Protein AF-A0A519KZ89-F1 (afdb_monomer)

Sequence (268 aa):
MTSIEKDVIDALENCASISLNTLGGINHLLEQNDDFYRSKLLDEILKIVLNDIDIGSQSELKDLTNFVNKCLTLNDDEIVVRELALAICSHTDILKGCFKELISLLTNSNRTGFFRSQYLLSAFSLSLHSSAYKYAFIAYMLEEENYQEELFKDSYFKILGLSYSHFNQEDLFEKLEQLIKVYPNDELLYELGMAHMNKALNSEKQIDVRKNFKIAKDYFTKVDNTAYSNAECYKTALEIFLGFFSSERESFNIEKILELKNRVELSN

Mean predicted aligned error: 5.71 Å

Solvent-accessible surface area (backbone atoms only — not comparable to full-atom values): 14554 Å² total; per-residue (Å²): 137,56,70,64,58,48,55,51,49,55,24,63,77,66,73,46,93,77,47,34,71,81,60,61,32,70,68,48,59,65,70,51,59,72,69,62,38,49,41,88,56,48,43,61,52,47,52,36,41,69,74,61,58,65,80,88,39,73,65,52,42,49,51,49,27,53,44,53,44,46,36,67,74,56,40,85,51,70,66,39,51,46,46,49,26,51,50,39,53,74,34,36,90,70,43,53,70,35,46,66,54,30,56,53,51,58,72,36,86,88,54,54,35,64,58,34,32,35,34,49,52,28,37,51,51,42,20,76,79,31,73,71,42,34,54,54,50,50,51,48,71,69,69,65,78,88,50,81,47,67,66,20,28,56,45,48,43,47,50,45,30,50,45,26,68,76,66,70,44,66,71,50,49,51,49,52,63,52,45,41,76,77,50,83,43,51,62,46,31,43,31,50,14,51,42,26,40,49,55,17,76,73,42,92,45,70,69,54,23,55,50,24,40,51,53,14,32,59,26,22,69,70,32,59,52,88,84,36,58,64,37,51,50,52,29,47,53,41,50,42,58,50,34,67,76,70,69,51,61,67,68,59,46,52,53,46,51,52,53,48,50,56,52,57,66,73,73,112

Structure (mmCIF, N/CA/C/O backbone):
data_AF-A0A519KZ89-F1
#
_entry.id   AF-A0A519KZ89-F1
#
loop_
_atom_site.group_PDB
_atom_site.id
_atom_site.type_symbol
_atom_site.label_atom_id
_atom_site.label_alt_id
_atom_site.label_comp_id
_atom_site.label_asym_id
_atom_site.label_entity_id
_atom_site.label_seq_id
_atom_site.pdbx_PDB_ins_code
_atom_site.Cartn_x
_atom_site.Cartn_y
_atom_site.Cartn_z
_atom_site.occupancy
_atom_site.B_iso_or_equiv
_atom_site.auth_seq_id
_atom_site.auth_comp_id
_atom_site.auth_asym_id
_atom_site.auth_atom_id
_atom_site.pdbx_PDB_model_num
ATOM 1 N N . MET A 1 1 ? 26.520 -2.680 -18.285 1.00 72.56 1 MET A N 1
ATOM 2 C CA . MET A 1 1 ? 26.230 -1.263 -18.560 1.00 72.56 1 MET A CA 1
ATOM 3 C C . MET A 1 1 ? 25.929 -1.104 -20.039 1.00 72.56 1 MET A C 1
ATOM 5 O O . MET A 1 1 ? 26.828 -1.228 -20.870 1.00 72.56 1 MET A O 1
ATOM 9 N N . THR A 1 2 ? 24.650 -0.962 -20.340 1.00 85.38 2 THR A N 1
ATOM 10 C CA . THR A 1 2 ? 24.047 -0.801 -21.664 1.00 85.38 2 THR A CA 1
ATOM 11 C C . THR A 1 2 ? 24.329 0.587 -22.246 1.00 85.38 2 THR A C 1
ATOM 13 O O . THR A 1 2 ? 24.864 1.457 -21.557 1.00 85.38 2 THR A O 1
ATOM 16 N N . SER A 1 3 ? 24.023 0.793 -23.531 1.00 89.12 3 SER A N 1
ATOM 17 C CA . SER A 1 3 ? 24.129 2.117 -24.163 1.00 89.12 3 SER A CA 1
ATOM 18 C C . SER A 1 3 ? 23.169 3.122 -23.529 1.00 89.12 3 SER A C 1
ATOM 20 O O . SER A 1 3 ? 23.599 4.213 -23.191 1.00 89.12 3 SER A O 1
ATOM 22 N N . ILE A 1 4 ? 21.927 2.715 -23.248 1.00 91.12 4 ILE A N 1
ATOM 23 C CA . ILE A 1 4 ? 20.914 3.572 -22.611 1.00 91.12 4 ILE A CA 1
ATOM 24 C C . ILE A 1 4 ? 21.380 4.072 -21.241 1.00 91.12 4 ILE A C 1
ATOM 26 O O . ILE A 1 4 ? 21.232 5.247 -20.932 1.00 91.12 4 ILE A O 1
ATOM 30 N N . GLU A 1 5 ? 21.982 3.203 -20.422 1.00 91.38 5 GLU A N 1
ATOM 31 C CA . GLU A 1 5 ? 22.515 3.623 -19.119 1.00 91.38 5 GLU A CA 1
ATOM 32 C C . GLU A 1 5 ? 23.612 4.682 -19.263 1.00 91.38 5 GLU A C 1
ATOM 34 O O . GLU A 1 5 ? 23.660 5.610 -18.464 1.00 91.38 5 GLU A O 1
ATOM 39 N N . LYS A 1 6 ? 24.474 4.568 -20.283 1.00 92.38 6 LYS A N 1
ATOM 40 C CA . LYS A 1 6 ? 25.494 5.589 -20.568 1.00 92.38 6 LYS A CA 1
ATOM 41 C C . LYS A 1 6 ? 24.850 6.907 -20.967 1.00 92.38 6 LYS A C 1
ATOM 43 O O . LYS A 1 6 ? 25.213 7.928 -20.405 1.00 92.38 6 LYS A O 1
ATOM 48 N N . ASP A 1 7 ? 23.867 6.864 -21.860 1.00 92.06 7 ASP A N 1
ATOM 49 C CA . ASP A 1 7 ? 23.180 8.065 -22.338 1.00 92.06 7 ASP A CA 1
ATOM 50 C C . ASP A 1 7 ? 22.474 8.803 -21.184 1.00 92.06 7 ASP A C 1
ATOM 52 O O . ASP A 1 7 ? 22.519 10.030 -21.106 1.00 92.06 7 ASP A O 1
ATOM 56 N N . VAL A 1 8 ? 21.872 8.060 -20.246 1.00 92.81 8 VAL A N 1
ATOM 57 C CA . VAL A 1 8 ? 21.253 8.621 -19.033 1.00 92.81 8 VAL A CA 1
ATOM 58 C C . VAL A 1 8 ? 22.301 9.220 -18.095 1.00 92.81 8 VAL A C 1
ATOM 60 O O . VAL A 1 8 ? 22.115 10.342 -17.631 1.00 92.81 8 VAL A O 1
ATOM 63 N N . ILE A 1 9 ? 23.404 8.512 -17.823 1.00 93.62 9 ILE A N 1
ATOM 64 C CA . ILE A 1 9 ? 24.488 9.026 -16.968 1.00 93.62 9 ILE A CA 1
ATOM 65 C C . ILE A 1 9 ? 25.077 10.303 -17.566 1.00 93.62 9 ILE A C 1
ATOM 67 O O . ILE A 1 9 ? 25.150 11.316 -16.876 1.00 93.62 9 ILE A O 1
ATOM 71 N N . ASP A 1 10 ? 25.428 10.283 -18.851 1.00 93.62 10 ASP A N 1
ATOM 72 C CA . ASP A 1 10 ? 26.013 11.429 -19.543 1.00 93.62 10 ASP A CA 1
ATOM 73 C C . ASP A 1 10 ? 25.055 12.630 -19.513 1.00 93.62 10 ASP A C 1
ATOM 75 O O . ASP A 1 10 ? 25.487 13.769 -19.313 1.00 93.62 10 ASP A O 1
ATOM 79 N N . ALA A 1 11 ? 23.745 12.406 -19.667 1.00 92.19 11 ALA A N 1
ATOM 80 C CA . ALA A 1 11 ? 22.756 13.472 -19.555 1.00 92.19 11 ALA A CA 1
ATOM 81 C C . ALA A 1 11 ? 22.672 14.049 -18.134 1.00 92.19 11 ALA A C 1
ATOM 83 O O . ALA A 1 11 ? 22.645 15.272 -17.975 1.00 92.19 11 ALA A O 1
ATOM 84 N N . LEU A 1 12 ? 22.680 13.196 -17.106 1.00 90.44 12 LEU A N 1
ATOM 85 C CA . LEU A 1 12 ? 22.649 13.619 -15.704 1.00 90.44 12 LEU A CA 1
ATOM 86 C C . LEU A 1 12 ? 23.917 14.390 -15.310 1.00 90.44 12 LEU A C 1
ATOM 88 O O . LEU A 1 12 ? 23.818 15.441 -14.679 1.00 90.44 12 LEU A O 1
ATOM 92 N N . GLU A 1 13 ? 25.097 13.919 -15.716 1.00 93.81 13 GLU A N 1
ATOM 93 C CA . GLU A 1 13 ? 26.381 14.567 -15.417 1.00 93.81 13 GLU A CA 1
ATOM 94 C C . GLU A 1 13 ? 26.517 15.937 -16.092 1.00 93.81 13 GLU A C 1
ATOM 96 O O . GLU A 1 13 ? 27.073 16.870 -15.510 1.00 93.81 13 GLU A O 1
ATOM 101 N N . ASN A 1 14 ? 25.982 16.079 -17.307 1.00 94.19 14 ASN A N 1
ATOM 102 C CA . ASN A 1 14 ? 26.056 17.319 -18.079 1.00 94.19 14 ASN A CA 1
ATOM 103 C C . ASN A 1 14 ? 24.833 18.237 -17.897 1.00 94.19 14 ASN A C 1
ATOM 105 O O . ASN A 1 14 ? 24.749 19.269 -18.567 1.00 94.19 14 ASN A O 1
ATOM 109 N N . CYS A 1 15 ? 23.883 17.879 -17.023 1.00 88.31 15 CYS A N 1
ATOM 110 C CA . CYS A 1 15 ? 22.592 18.562 -16.870 1.00 88.31 15 CYS A CA 1
ATOM 111 C C . CYS A 1 15 ? 21.850 18.754 -18.212 1.00 88.31 15 CYS A C 1
ATOM 113 O O . CYS A 1 15 ? 21.216 19.787 -18.444 1.00 88.31 15 CYS A O 1
ATOM 115 N N . ALA A 1 16 ? 21.966 17.783 -19.119 1.00 90.38 16 ALA A N 1
ATOM 116 C CA . ALA A 1 16 ? 21.325 17.812 -20.426 1.00 90.38 16 ALA A CA 1
ATOM 117 C C . ALA A 1 16 ? 19.897 17.253 -20.353 1.00 90.38 16 ALA A C 1
ATOM 119 O O . ALA A 1 16 ? 19.591 16.366 -19.558 1.00 90.38 16 ALA A O 1
ATOM 120 N N . SER A 1 17 ? 19.008 17.757 -21.212 1.00 88.50 17 SER A N 1
ATOM 121 C CA . SER A 1 17 ? 17.663 17.197 -21.349 1.00 88.50 17 SER A CA 1
ATOM 122 C C . SER A 1 17 ? 17.724 15.841 -22.049 1.00 88.50 17 SER A C 1
ATOM 124 O O . SER A 1 17 ? 18.246 15.753 -23.164 1.00 88.50 17 SER A O 1
ATOM 126 N N . ILE A 1 18 ? 17.129 14.823 -21.437 1.00 93.56 18 ILE A N 1
ATOM 127 C CA . ILE A 1 18 ? 16.956 13.494 -22.020 1.00 93.56 18 ILE A CA 1
ATOM 128 C C . ILE A 1 18 ? 15.465 13.184 -22.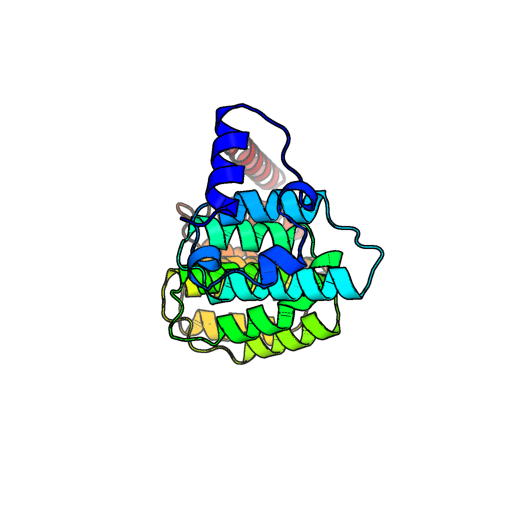160 1.00 93.56 18 ILE A C 1
ATOM 130 O O . ILE A 1 18 ? 14.656 13.624 -21.347 1.00 93.56 18 ILE A O 1
ATOM 134 N N . SER A 1 19 ? 15.116 12.468 -23.225 1.00 93.62 19 SER A N 1
ATOM 135 C CA . SER A 1 19 ? 13.742 12.135 -23.603 1.00 93.62 19 SER A CA 1
ATOM 136 C C . SER A 1 19 ? 13.599 10.674 -24.032 1.00 93.62 19 SER A C 1
ATOM 138 O O . SER A 1 19 ? 14.574 10.035 -24.444 1.00 93.62 19 SER A O 1
ATOM 140 N N . LEU A 1 20 ? 12.377 10.148 -24.039 1.00 93.56 20 LEU A N 1
ATOM 141 C CA . LEU A 1 20 ? 12.089 8.802 -24.544 1.00 93.56 20 LEU A CA 1
ATOM 142 C C . LEU A 1 20 ? 12.522 8.635 -26.011 1.00 93.56 20 LEU A C 1
ATOM 144 O O . LEU A 1 20 ? 13.059 7.596 -26.390 1.00 93.56 20 LEU A O 1
ATOM 148 N N . ASN A 1 21 ? 12.369 9.682 -26.825 1.00 91.50 21 ASN A N 1
ATOM 149 C CA . ASN A 1 21 ? 12.805 9.678 -28.223 1.00 91.50 21 ASN A CA 1
ATOM 150 C C . ASN A 1 21 ? 14.329 9.570 -28.355 1.00 91.50 21 ASN A C 1
ATOM 152 O O . ASN A 1 21 ? 14.820 8.824 -29.200 1.00 91.50 21 ASN A O 1
ATOM 156 N N . THR A 1 22 ? 15.087 10.270 -27.503 1.00 91.00 22 THR A N 1
ATOM 157 C CA . THR A 1 22 ? 16.557 10.151 -27.481 1.00 91.00 22 THR A CA 1
ATOM 158 C C . THR A 1 22 ? 17.029 8.780 -27.003 1.00 91.00 22 THR A C 1
ATOM 160 O O . THR A 1 22 ? 18.095 8.343 -27.414 1.00 91.00 22 THR A O 1
ATOM 163 N N . LEU A 1 23 ? 16.211 8.072 -26.217 1.00 92.31 23 LEU A N 1
ATOM 164 C CA . LEU A 1 23 ? 16.455 6.685 -25.810 1.00 92.31 23 LEU A CA 1
ATOM 165 C C . LEU A 1 23 ? 16.013 5.646 -26.858 1.00 92.31 23 LEU A C 1
ATOM 167 O O . LEU A 1 23 ? 16.048 4.449 -26.586 1.00 92.31 23 LEU A O 1
ATOM 171 N N . GLY A 1 24 ? 15.577 6.072 -28.048 1.00 91.00 24 GLY A N 1
ATOM 172 C CA . GLY A 1 24 ? 15.133 5.177 -29.123 1.00 91.00 24 GLY A CA 1
ATOM 173 C C . GLY A 1 24 ? 13.671 4.724 -29.026 1.00 91.00 24 GLY A C 1
ATOM 174 O O . GLY A 1 24 ? 13.236 3.897 -29.828 1.00 91.00 24 GLY A O 1
ATOM 175 N N . GLY A 1 25 ? 12.892 5.273 -28.091 1.00 92.44 25 GLY A N 1
ATOM 176 C CA . GLY A 1 25 ? 11.479 4.948 -27.900 1.00 92.44 25 GLY A CA 1
ATOM 177 C C . GLY A 1 25 ? 11.234 3.700 -27.046 1.00 92.44 25 GLY A C 1
ATOM 178 O O . GLY A 1 25 ? 12.138 2.917 -26.757 1.00 92.44 25 GLY A O 1
ATOM 179 N N . ILE A 1 26 ? 9.975 3.482 -26.651 1.00 93.38 26 ILE A N 1
ATOM 180 C CA . ILE A 1 26 ? 9.624 2.403 -25.712 1.00 93.38 26 ILE A CA 1
ATOM 181 C C . ILE A 1 26 ? 9.876 0.998 -26.267 1.00 93.38 26 ILE A C 1
ATOM 183 O O . ILE A 1 26 ? 10.289 0.104 -25.531 1.00 93.38 26 ILE A O 1
ATOM 187 N N . ASN A 1 27 ? 9.712 0.815 -27.577 1.00 92.75 27 ASN A N 1
ATOM 188 C CA . ASN A 1 27 ? 10.022 -0.449 -28.243 1.00 92.75 27 ASN A CA 1
ATOM 189 C C . ASN A 1 27 ? 11.509 -0.797 -28.120 1.00 92.75 27 ASN A C 1
ATOM 191 O O . ASN A 1 27 ? 11.844 -1.946 -27.847 1.00 92.75 27 ASN A O 1
ATOM 195 N N . HIS A 1 28 ? 12.396 0.198 -28.228 1.00 93.62 28 HIS A N 1
ATOM 196 C CA . HIS A 1 28 ? 13.828 -0.034 -28.067 1.00 93.62 28 HIS A CA 1
ATOM 197 C C . HIS A 1 28 ? 14.182 -0.442 -26.634 1.00 93.62 28 HIS A C 1
ATOM 199 O O . HIS A 1 28 ? 15.020 -1.321 -26.437 1.00 93.62 28 HIS A O 1
ATOM 205 N N . LEU A 1 29 ? 13.513 0.142 -25.633 1.00 93.88 29 LEU A N 1
ATOM 206 C CA . LEU A 1 29 ? 13.660 -0.276 -24.236 1.00 93.88 29 LEU A CA 1
ATOM 207 C C . LEU A 1 29 ? 13.178 -1.724 -24.033 1.00 93.88 29 LEU A C 1
ATOM 209 O O . LEU A 1 29 ? 13.833 -2.517 -23.357 1.00 93.88 29 LEU A O 1
ATOM 213 N N . LEU A 1 30 ? 12.059 -2.099 -24.663 1.00 94.38 30 LEU A N 1
ATOM 214 C CA . LEU A 1 30 ? 11.495 -3.450 -24.582 1.00 94.38 30 LEU A CA 1
ATOM 215 C C . LEU A 1 30 ? 12.397 -4.542 -25.174 1.00 94.38 30 LEU A C 1
ATOM 217 O O . LEU A 1 30 ? 12.354 -5.681 -24.691 1.00 94.38 30 LEU A O 1
ATOM 221 N N . GLU A 1 31 ? 13.193 -4.189 -26.184 1.00 94.12 31 GLU A N 1
ATOM 222 C CA . GLU A 1 31 ? 14.159 -5.053 -26.877 1.00 94.12 31 GLU A CA 1
ATOM 223 C C . GLU A 1 31 ? 15.490 -5.225 -26.130 1.00 94.12 31 GLU A C 1
ATOM 225 O O . GLU A 1 31 ? 16.300 -6.071 -26.517 1.00 94.12 31 GLU A O 1
ATOM 230 N N . GLN A 1 32 ? 15.728 -4.462 -25.057 1.00 94.38 32 GLN A N 1
ATOM 231 C CA . GLN A 1 32 ? 16.935 -4.622 -24.248 1.00 94.38 32 GLN A CA 1
ATOM 232 C C . GLN A 1 32 ? 16.991 -5.996 -23.568 1.00 94.38 32 GLN A C 1
ATOM 234 O O . GLN A 1 32 ? 15.977 -6.664 -23.349 1.00 94.38 32 GLN A O 1
ATOM 239 N N . ASN A 1 33 ? 18.207 -6.414 -23.220 1.00 92.75 33 ASN A N 1
ATOM 240 C CA . ASN A 1 33 ? 18.449 -7.662 -22.503 1.00 92.75 33 ASN A CA 1
ATOM 241 C C . ASN A 1 33 ? 18.071 -7.564 -21.011 1.00 92.75 33 ASN A C 1
ATOM 243 O O . ASN A 1 33 ? 17.820 -6.484 -20.484 1.00 92.75 33 ASN A O 1
ATOM 247 N N . ASP A 1 34 ? 18.073 -8.698 -20.307 1.00 94.44 34 ASP A N 1
ATOM 248 C CA . ASP A 1 34 ? 17.704 -8.756 -18.885 1.00 94.44 34 ASP A CA 1
ATOM 249 C C . ASP A 1 34 ? 18.613 -7.907 -17.976 1.00 94.44 34 ASP A C 1
ATOM 251 O O . ASP A 1 34 ? 18.151 -7.416 -16.946 1.00 94.44 34 ASP A O 1
ATOM 255 N N . ASP A 1 35 ? 19.879 -7.686 -18.353 1.00 93.19 35 ASP A N 1
ATOM 256 C CA . ASP A 1 35 ? 20.817 -6.856 -17.581 1.00 93.19 35 ASP A CA 1
ATOM 257 C C . ASP A 1 35 ? 20.340 -5.404 -17.476 1.00 93.19 35 ASP A C 1
ATOM 259 O O . ASP A 1 35 ? 20.497 -4.775 -16.430 1.00 93.19 35 ASP A O 1
ATOM 263 N N . PHE A 1 36 ? 19.716 -4.877 -18.532 1.00 94.75 36 PHE A N 1
ATOM 264 C CA . PHE A 1 36 ? 19.105 -3.550 -18.511 1.00 94.75 36 PHE A CA 1
ATOM 265 C C . PHE A 1 36 ? 17.990 -3.458 -17.459 1.00 94.75 36 PHE A C 1
ATOM 267 O O . PHE A 1 36 ? 17.941 -2.504 -16.685 1.00 94.75 36 PHE A O 1
ATOM 274 N N . TYR A 1 37 ? 17.140 -4.483 -17.359 1.00 95.19 37 TYR A N 1
ATOM 275 C CA . TYR A 1 37 ? 16.051 -4.515 -16.376 1.00 95.19 37 TYR A CA 1
ATOM 276 C C . TYR A 1 37 ? 16.531 -4.715 -14.930 1.00 95.19 37 TYR A C 1
ATOM 278 O O . TYR A 1 37 ? 15.768 -4.550 -13.978 1.00 95.19 37 TYR A O 1
ATOM 286 N N . ARG A 1 38 ? 17.809 -5.052 -14.753 1.00 94.44 38 ARG A N 1
ATOM 287 C CA . ARG A 1 38 ? 18.492 -5.138 -13.457 1.00 94.44 38 ARG A CA 1
ATOM 288 C C . ARG A 1 38 ? 19.265 -3.862 -13.119 1.00 94.44 38 ARG A C 1
ATOM 290 O O . ARG A 1 38 ? 19.946 -3.818 -12.096 1.00 94.44 38 ARG A O 1
ATOM 297 N N . SER A 1 39 ? 19.180 -2.834 -13.965 1.00 95.00 39 SER A N 1
ATOM 298 C CA . SER A 1 39 ? 19.870 -1.568 -13.751 1.00 95.00 39 SER A CA 1
ATOM 299 C C . SER A 1 39 ? 19.381 -0.854 -12.492 1.00 95.00 39 SER A C 1
ATOM 301 O O . SER A 1 39 ? 18.194 -0.862 -12.163 1.00 95.00 39 SER A O 1
ATOM 303 N N . LYS A 1 40 ? 20.317 -0.170 -11.829 1.00 94.06 40 LYS A N 1
ATOM 304 C CA . LYS A 1 40 ? 20.048 0.733 -10.703 1.00 94.06 40 LYS A CA 1
ATOM 305 C C . LYS A 1 40 ? 19.574 2.122 -11.127 1.00 94.06 40 LYS A C 1
ATOM 307 O O . LYS A 1 40 ? 19.247 2.915 -10.262 1.00 94.06 40 LYS A O 1
ATOM 312 N N . LEU A 1 41 ? 19.582 2.411 -12.430 1.00 93.81 41 LEU A N 1
ATOM 313 C CA . LEU A 1 41 ? 19.108 3.672 -13.013 1.00 93.81 41 LEU A CA 1
ATOM 314 C C . LEU A 1 41 ? 17.688 3.554 -13.575 1.00 93.81 41 LEU A C 1
ATOM 316 O O . LEU A 1 41 ? 17.204 4.452 -14.264 1.00 93.81 41 LEU A O 1
ATOM 320 N N . LEU A 1 42 ? 17.032 2.412 -13.358 1.00 94.81 42 LEU A N 1
ATOM 321 C CA . LEU A 1 42 ? 15.716 2.150 -13.925 1.00 94.81 42 LEU A CA 1
ATOM 322 C C . LEU A 1 42 ? 14.636 3.088 -13.393 1.00 94.81 42 LEU A C 1
ATOM 324 O O . LEU A 1 42 ? 13.668 3.341 -14.102 1.00 94.81 42 LEU A O 1
ATOM 328 N N . ASP A 1 43 ? 14.789 3.596 -12.176 1.00 93.81 43 ASP A N 1
ATOM 329 C CA . ASP A 1 43 ? 13.908 4.608 -11.606 1.00 93.81 43 ASP A CA 1
ATOM 330 C C . ASP A 1 43 ? 13.985 5.925 -12.393 1.00 93.81 43 ASP A C 1
ATOM 332 O O . ASP A 1 43 ? 12.950 6.488 -12.749 1.00 93.81 43 ASP A O 1
ATOM 336 N N . GLU A 1 44 ? 15.188 6.376 -12.756 1.00 93.62 44 GLU A N 1
ATOM 337 C CA . GLU A 1 44 ? 15.372 7.560 -13.604 1.00 93.62 44 GLU A CA 1
ATOM 338 C C . GLU A 1 44 ? 14.869 7.326 -15.033 1.00 93.62 44 GLU A C 1
ATOM 340 O O . GLU A 1 44 ? 14.166 8.167 -15.598 1.00 93.62 44 GLU A O 1
ATOM 345 N N . ILE A 1 45 ? 15.134 6.148 -15.602 1.00 94.81 45 ILE A N 1
ATOM 346 C CA . ILE A 1 45 ? 14.613 5.777 -16.926 1.00 94.81 45 ILE A CA 1
ATOM 347 C C . ILE A 1 45 ? 13.081 5.759 -16.916 1.00 94.81 45 ILE A C 1
ATOM 349 O O . ILE A 1 45 ? 12.452 6.282 -17.835 1.00 94.81 45 ILE A O 1
ATOM 353 N N . LEU A 1 46 ? 12.463 5.200 -15.875 1.00 94.25 46 LEU A N 1
ATOM 354 C CA . LEU A 1 46 ? 11.012 5.167 -15.736 1.00 94.25 46 LEU A CA 1
ATOM 355 C C . LEU A 1 46 ? 10.416 6.576 -15.678 1.00 94.25 46 LEU A C 1
ATOM 357 O O . LEU A 1 46 ? 9.396 6.814 -16.322 1.00 94.25 46 LEU A O 1
ATOM 361 N N . LYS A 1 47 ? 11.042 7.512 -14.952 1.00 92.75 47 LYS A N 1
ATOM 362 C CA . LYS A 1 47 ? 10.591 8.914 -14.910 1.00 92.75 47 LYS A CA 1
ATOM 363 C C . LYS A 1 47 ? 10.590 9.535 -16.307 1.00 92.75 47 LYS A C 1
ATOM 365 O O . LYS A 1 47 ? 9.606 10.165 -16.682 1.00 92.75 47 LYS A O 1
ATOM 370 N N . ILE A 1 48 ? 11.649 9.317 -17.090 1.00 94.19 48 ILE A N 1
ATOM 371 C CA . ILE A 1 48 ? 11.736 9.799 -18.479 1.00 94.19 48 ILE A CA 1
ATOM 372 C C . ILE A 1 48 ? 10.606 9.196 -19.321 1.00 94.19 48 ILE A C 1
ATOM 374 O O . ILE A 1 48 ? 9.893 9.921 -20.009 1.00 94.19 48 ILE A O 1
ATOM 378 N N . VAL A 1 49 ? 10.401 7.877 -19.233 1.00 94.31 49 VAL A N 1
ATOM 379 C CA . VAL A 1 49 ? 9.349 7.176 -19.984 1.00 94.31 49 VAL A CA 1
ATOM 380 C C . VAL A 1 49 ? 7.961 7.719 -19.632 1.00 94.31 49 VAL A C 1
ATOM 382 O O . VAL A 1 49 ? 7.182 8.010 -20.533 1.00 94.31 49 VAL A O 1
ATOM 385 N N . LEU A 1 50 ? 7.641 7.865 -18.343 1.00 92.88 50 LEU A N 1
ATOM 386 C CA . LEU A 1 50 ? 6.318 8.313 -17.897 1.00 92.88 50 LEU A CA 1
ATOM 387 C C . LEU A 1 50 ? 6.025 9.774 -18.257 1.00 92.88 50 LEU A C 1
ATOM 389 O O . LEU A 1 50 ? 4.868 10.102 -18.505 1.00 92.88 50 LEU A O 1
ATOM 393 N N . ASN A 1 51 ? 7.048 10.629 -18.306 1.00 91.00 51 ASN A N 1
ATOM 394 C CA . ASN A 1 51 ? 6.888 12.037 -18.676 1.00 91.00 51 ASN A CA 1
ATOM 395 C C . ASN A 1 51 ? 6.648 12.237 -20.178 1.00 91.00 51 ASN A C 1
ATOM 397 O O . ASN A 1 51 ? 5.957 13.181 -20.561 1.00 91.00 51 ASN A O 1
ATOM 401 N N . ASP A 1 52 ? 7.208 11.360 -21.012 1.00 90.50 52 ASP A N 1
ATOM 402 C CA . ASP A 1 52 ? 7.268 11.571 -22.461 1.00 90.50 52 ASP A CA 1
ATOM 403 C C . ASP A 1 52 ? 6.311 10.692 -23.271 1.00 90.50 52 ASP A C 1
ATOM 405 O O . ASP A 1 52 ? 6.116 10.942 -24.463 1.00 90.50 52 ASP A O 1
ATOM 409 N N . ILE A 1 53 ? 5.750 9.636 -22.678 1.00 86.94 53 ILE A N 1
ATOM 410 C CA . ILE A 1 53 ? 4.907 8.693 -23.415 1.00 86.94 53 ILE A CA 1
ATOM 411 C C . ILE A 1 53 ? 3.557 9.308 -23.806 1.00 86.94 53 ILE A C 1
ATOM 413 O O . ILE A 1 53 ? 2.875 9.935 -22.993 1.00 86.94 53 ILE A O 1
ATOM 417 N N . ASP A 1 54 ? 3.131 9.076 -25.051 1.00 82.38 54 ASP A N 1
ATOM 418 C CA . ASP A 1 54 ? 1.794 9.450 -25.505 1.00 82.38 54 ASP A CA 1
ATOM 419 C C . ASP A 1 54 ? 0.758 8.411 -25.033 1.00 82.38 54 ASP A C 1
ATOM 421 O O . ASP A 1 54 ? 0.694 7.261 -25.463 1.00 82.38 54 ASP A O 1
ATOM 425 N N . ILE A 1 55 ? -0.085 8.829 -24.094 1.00 80.19 55 ILE A N 1
ATOM 426 C CA . ILE A 1 55 ? -1.125 7.996 -23.467 1.00 80.19 55 ILE A CA 1
ATOM 427 C C . ILE A 1 55 ? -2.320 7.806 -24.432 1.00 80.19 55 ILE A C 1
ATOM 429 O O . ILE A 1 55 ? -3.207 6.985 -24.186 1.00 80.19 55 ILE A O 1
ATOM 433 N N . GLY A 1 56 ? -2.366 8.540 -25.552 1.00 76.19 56 GLY A N 1
ATOM 434 C CA . GLY A 1 56 ? -3.443 8.477 -26.540 1.00 76.19 56 GLY A CA 1
ATOM 435 C C . GLY A 1 56 ? -3.524 7.154 -27.311 1.00 76.19 56 GLY A C 1
ATOM 436 O O . GLY A 1 56 ? -4.600 6.803 -27.807 1.00 76.19 56 GLY A O 1
ATOM 437 N N . SER A 1 57 ? -2.428 6.391 -27.391 1.00 83.31 57 SER A N 1
ATOM 438 C CA . SER A 1 57 ? -2.370 5.118 -28.114 1.00 83.31 57 SER A CA 1
ATOM 439 C C . SER A 1 57 ? -2.516 3.901 -27.195 1.00 83.31 57 SER A C 1
ATOM 441 O O . SER A 1 57 ? -1.742 3.686 -26.263 1.00 83.31 57 SER A O 1
ATOM 443 N N . GLN A 1 58 ? -3.462 3.007 -27.509 1.00 85.56 58 GLN A N 1
ATOM 444 C CA . GLN A 1 58 ? -3.607 1.739 -26.778 1.00 85.56 58 GLN A CA 1
ATOM 445 C C . GLN A 1 58 ? -2.382 0.820 -26.904 1.00 85.56 58 GLN A C 1
ATOM 447 O O . GLN A 1 58 ? -2.145 0.014 -26.003 1.00 85.56 58 GLN A O 1
ATOM 452 N N . SER A 1 59 ? -1.622 0.901 -28.004 1.00 88.50 59 SER A N 1
ATOM 453 C CA . SER A 1 59 ? -0.414 0.083 -28.164 1.00 88.50 59 SER A CA 1
ATOM 454 C C . SER A 1 59 ? 0.694 0.552 -27.226 1.00 88.50 59 SER A C 1
ATOM 456 O O . SER A 1 59 ? 1.279 -0.272 -26.535 1.00 88.50 59 SER A O 1
ATOM 458 N N . GLU A 1 60 ? 0.904 1.864 -27.111 1.00 88.06 60 GLU A N 1
ATOM 459 C CA . GLU A 1 60 ? 1.952 2.431 -26.253 1.00 88.06 60 GLU A CA 1
ATOM 460 C C . GLU A 1 60 ? 1.664 2.183 -24.770 1.00 88.06 60 GLU A C 1
ATOM 462 O O . GLU A 1 60 ? 2.566 1.822 -24.020 1.00 88.06 60 GLU A O 1
ATOM 467 N N . LEU A 1 61 ? 0.393 2.235 -24.353 1.00 90.88 61 LEU A N 1
ATOM 468 C CA . LEU A 1 61 ? -0.010 1.836 -22.999 1.00 90.88 61 LEU A CA 1
ATOM 469 C C . LEU A 1 61 ? 0.290 0.366 -22.689 1.00 90.88 61 LEU A C 1
ATOM 471 O O . LEU A 1 61 ? 0.677 0.018 -21.567 1.00 90.88 61 LEU A O 1
ATOM 475 N N . LYS A 1 62 ? 0.100 -0.516 -23.674 1.00 92.94 62 LYS A N 1
ATOM 476 C CA . LYS A 1 62 ? 0.429 -1.936 -23.535 1.00 92.94 62 LYS A CA 1
ATOM 477 C C . LYS A 1 62 ? 1.941 -2.127 -23.424 1.00 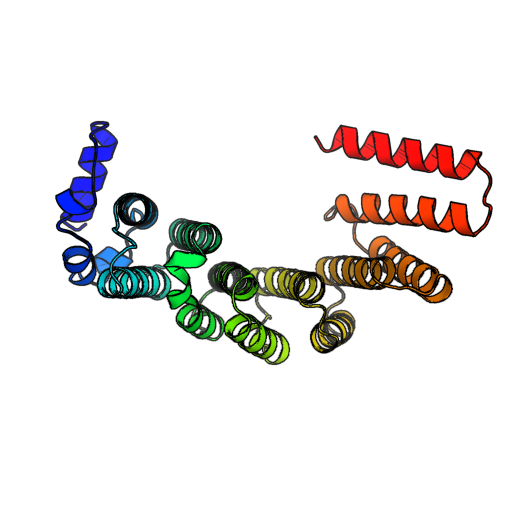92.94 62 LYS A C 1
ATOM 479 O O . LYS A 1 62 ? 2.385 -2.894 -22.573 1.00 92.94 62 LYS A O 1
ATOM 484 N N . ASP A 1 63 ? 2.713 -1.427 -24.242 1.00 94.56 63 ASP A N 1
ATOM 485 C CA . ASP A 1 63 ? 4.173 -1.505 -24.243 1.00 94.56 63 ASP A CA 1
ATOM 486 C C . ASP A 1 63 ? 4.767 -0.941 -22.946 1.00 94.56 63 ASP A C 1
ATOM 488 O O . ASP A 1 63 ? 5.637 -1.573 -22.348 1.00 94.56 63 ASP A O 1
ATOM 492 N N . LEU A 1 64 ? 4.198 0.146 -22.419 1.00 95.06 64 LEU A N 1
ATOM 493 C CA . LEU A 1 64 ? 4.513 0.672 -21.091 1.00 95.06 64 LEU A CA 1
ATOM 494 C C . LEU A 1 64 ? 4.217 -0.322 -19.981 1.00 95.06 64 LEU A C 1
ATOM 496 O O . LEU A 1 64 ? 5.062 -0.560 -19.123 1.00 95.06 64 LEU A O 1
ATOM 500 N N . THR A 1 65 ? 3.038 -0.938 -20.014 1.00 95.56 65 THR A N 1
ATOM 501 C CA . THR A 1 65 ? 2.682 -1.979 -19.045 1.00 95.56 65 THR A CA 1
ATOM 502 C C . THR A 1 65 ? 3.691 -3.128 -19.094 1.00 95.56 65 THR A C 1
ATOM 504 O O . THR A 1 65 ? 4.169 -3.577 -18.056 1.00 95.56 65 THR A O 1
ATOM 507 N N . ASN A 1 66 ? 4.053 -3.593 -20.292 1.00 96.50 66 ASN A N 1
ATOM 508 C CA . ASN A 1 66 ? 5.029 -4.670 -20.460 1.00 96.50 66 ASN A CA 1
ATOM 509 C C . ASN A 1 66 ? 6.412 -4.272 -19.938 1.00 96.50 66 ASN A C 1
ATOM 511 O O . ASN A 1 66 ? 7.079 -5.085 -19.300 1.00 96.50 66 ASN A O 1
ATOM 515 N N . PHE A 1 67 ? 6.830 -3.033 -20.196 1.00 96.50 67 PHE A N 1
ATOM 516 C CA . PHE A 1 67 ? 8.096 -2.488 -19.724 1.00 96.50 67 PHE A CA 1
ATOM 517 C C . PHE A 1 67 ? 8.141 -2.473 -18.194 1.00 96.50 67 PHE A C 1
ATOM 519 O O . PHE A 1 67 ? 9.031 -3.080 -17.603 1.00 96.50 67 PHE A O 1
ATOM 526 N N . VAL A 1 68 ? 7.131 -1.881 -17.547 1.00 96.94 68 VAL A N 1
ATOM 527 C CA . VAL A 1 68 ? 7.043 -1.815 -16.081 1.00 96.94 68 VAL A CA 1
ATOM 528 C C . VAL A 1 68 ? 6.968 -3.211 -15.462 1.00 96.94 68 VAL A C 1
ATOM 530 O O . VAL A 1 68 ? 7.669 -3.477 -14.489 1.00 96.94 68 VAL A O 1
ATOM 533 N N . ASN A 1 69 ? 6.191 -4.129 -16.044 1.00 96.75 69 ASN A N 1
ATOM 534 C CA . ASN A 1 69 ? 6.116 -5.513 -15.570 1.00 96.75 69 ASN A CA 1
ATOM 535 C C . ASN A 1 69 ? 7.481 -6.213 -15.632 1.00 96.75 69 ASN A C 1
ATOM 537 O O . ASN A 1 69 ? 7.880 -6.848 -14.661 1.00 96.75 69 ASN A O 1
ATOM 541 N N . LYS A 1 70 ? 8.242 -6.059 -16.725 1.00 96.19 70 LYS A N 1
ATOM 542 C CA . LYS A 1 70 ? 9.607 -6.605 -16.805 1.00 96.19 70 LYS A CA 1
ATOM 543 C C . LYS A 1 70 ? 10.526 -6.005 -15.738 1.00 96.19 70 LYS A C 1
ATOM 545 O O . LYS A 1 70 ? 11.272 -6.754 -15.112 1.00 96.19 70 LYS A O 1
ATOM 550 N N . CYS A 1 71 ? 10.450 -4.693 -15.498 1.00 95.94 71 CYS A N 1
ATOM 551 C CA . CYS A 1 71 ? 11.214 -4.036 -14.435 1.00 95.94 71 CYS A CA 1
ATOM 552 C C . CYS A 1 71 ? 10.872 -4.622 -13.056 1.00 95.94 71 CYS A C 1
ATOM 554 O O . CYS A 1 71 ? 11.777 -5.002 -12.320 1.00 95.94 71 CYS A O 1
ATOM 556 N N . LEU A 1 72 ? 9.585 -4.772 -12.724 1.00 95.44 72 LEU A N 1
ATOM 557 C CA . LEU A 1 72 ? 9.146 -5.370 -11.454 1.00 95.44 72 LEU A CA 1
ATOM 558 C C . LEU A 1 72 ? 9.636 -6.814 -11.283 1.00 95.44 72 LEU A C 1
ATOM 560 O O . LEU A 1 72 ? 10.009 -7.218 -10.181 1.00 95.44 72 LEU A O 1
ATOM 564 N N . THR A 1 73 ? 9.626 -7.587 -12.369 1.00 94.75 73 THR A N 1
ATOM 565 C CA . THR A 1 73 ? 9.909 -9.026 -12.345 1.00 94.75 73 THR A CA 1
ATOM 566 C C . THR A 1 73 ? 11.397 -9.353 -12.382 1.00 94.75 73 THR A C 1
ATOM 568 O O . THR A 1 73 ? 11.774 -10.420 -11.899 1.00 94.75 73 THR A O 1
ATOM 571 N N . LEU A 1 74 ? 12.251 -8.482 -12.924 1.00 94.94 74 LEU A N 1
ATOM 572 C CA . LEU A 1 74 ? 13.689 -8.745 -13.065 1.00 94.94 74 LEU A CA 1
ATOM 573 C C . LEU A 1 74 ? 14.565 -7.931 -12.114 1.00 94.94 74 LEU A C 1
ATOM 575 O O . LEU A 1 74 ? 15.691 -8.352 -11.850 1.00 94.94 74 LEU A O 1
ATOM 579 N N . ASN A 1 75 ? 14.083 -6.794 -11.610 1.00 94.62 75 ASN A N 1
ATOM 580 C CA . ASN A 1 75 ? 14.887 -5.940 -10.751 1.00 94.62 75 ASN A CA 1
ATOM 581 C C . ASN A 1 75 ? 14.944 -6.478 -9.314 1.00 94.62 75 ASN A C 1
ATOM 583 O O . ASN A 1 75 ? 13.928 -6.858 -8.732 1.00 94.62 75 ASN A O 1
ATOM 587 N N . ASP A 1 76 ? 16.152 -6.493 -8.755 1.00 93.12 76 ASP A N 1
ATOM 588 C CA . ASP A 1 76 ? 16.442 -6.984 -7.405 1.00 93.12 76 ASP A CA 1
ATOM 589 C C . ASP A 1 76 ? 17.037 -5.869 -6.513 1.00 93.12 76 ASP A C 1
ATOM 591 O O . ASP A 1 76 ? 17.609 -6.156 -5.463 1.00 93.12 76 ASP A O 1
ATOM 595 N N . ASP A 1 77 ? 16.931 -4.598 -6.920 1.00 95.75 77 ASP A N 1
ATOM 596 C CA . ASP A 1 77 ? 17.359 -3.435 -6.138 1.00 95.75 77 ASP A CA 1
ATOM 597 C C . ASP A 1 77 ? 16.161 -2.813 -5.396 1.00 95.75 77 ASP A C 1
ATOM 599 O O . ASP A 1 77 ? 15.142 -2.443 -5.984 1.00 95.75 77 ASP A O 1
ATOM 603 N N . GLU A 1 78 ? 16.275 -2.708 -4.070 1.00 95.12 78 GLU A N 1
ATOM 604 C CA . GLU A 1 78 ? 15.204 -2.222 -3.189 1.00 95.12 78 GLU A CA 1
ATOM 605 C C . GLU A 1 78 ? 14.779 -0.782 -3.480 1.00 95.12 78 GLU A C 1
ATOM 607 O O . GLU A 1 78 ? 13.595 -0.455 -3.357 1.00 95.12 78 GLU A O 1
ATOM 612 N N . ILE A 1 79 ? 15.717 0.076 -3.890 1.00 95.56 79 ILE A N 1
ATOM 613 C CA . ILE A 1 79 ? 15.417 1.472 -4.205 1.00 95.56 79 ILE A CA 1
ATOM 614 C C . ILE A 1 79 ? 14.587 1.514 -5.481 1.00 95.56 79 ILE A C 1
ATOM 616 O O . ILE A 1 79 ? 13.497 2.080 -5.478 1.00 95.56 79 ILE A O 1
ATOM 620 N N . VAL A 1 80 ? 15.046 0.841 -6.536 1.00 96.12 80 VAL A N 1
ATOM 621 C CA . VAL A 1 80 ? 14.349 0.823 -7.827 1.00 96.12 80 VAL A CA 1
ATOM 622 C C . VAL A 1 80 ? 12.939 0.248 -7.694 1.00 96.12 80 VAL A C 1
ATOM 624 O O . VAL A 1 80 ? 11.990 0.835 -8.212 1.00 96.12 80 VAL A O 1
ATOM 627 N N . VAL A 1 81 ? 12.761 -0.864 -6.972 1.00 96.38 81 VAL A N 1
ATOM 628 C CA . VAL A 1 81 ? 11.428 -1.466 -6.779 1.00 96.38 81 VAL A CA 1
ATOM 629 C C . VAL A 1 81 ? 10.497 -0.547 -5.986 1.00 96.38 81 VAL A C 1
ATOM 631 O O . VAL A 1 81 ? 9.315 -0.445 -6.318 1.00 96.38 81 VAL A O 1
ATOM 634 N N . ARG A 1 82 ? 11.010 0.165 -4.976 1.00 96.69 82 ARG A N 1
ATOM 635 C CA . ARG A 1 82 ? 10.224 1.172 -4.253 1.00 96.69 82 ARG A CA 1
ATOM 636 C C . ARG A 1 82 ? 9.796 2.315 -5.175 1.00 96.69 82 ARG A C 1
ATOM 638 O O . ARG A 1 82 ? 8.627 2.687 -5.164 1.00 96.69 82 ARG A O 1
ATOM 645 N N . GLU A 1 83 ? 10.704 2.853 -5.986 1.00 96.38 83 GLU A N 1
ATOM 646 C CA . GLU A 1 83 ? 10.375 3.943 -6.915 1.00 96.38 83 GLU A CA 1
ATOM 647 C C . GLU A 1 83 ? 9.388 3.488 -8.007 1.00 96.38 83 GLU A C 1
ATOM 649 O O . GLU A 1 83 ? 8.449 4.215 -8.331 1.00 96.38 83 GLU A O 1
ATOM 654 N N . LEU A 1 84 ? 9.514 2.252 -8.507 1.00 96.31 84 LEU A N 1
ATOM 655 C CA . LEU A 1 84 ? 8.521 1.628 -9.392 1.00 96.31 84 LEU A CA 1
ATOM 656 C C . LEU A 1 84 ? 7.142 1.562 -8.726 1.00 96.31 84 LEU A C 1
ATOM 658 O O . LEU A 1 84 ? 6.135 1.912 -9.344 1.00 96.31 84 LEU A O 1
ATOM 662 N N . ALA A 1 85 ? 7.086 1.142 -7.461 1.00 96.88 85 ALA A N 1
ATOM 663 C CA . ALA A 1 85 ? 5.837 1.063 -6.718 1.00 96.88 85 ALA A CA 1
ATOM 664 C C . ALA A 1 85 ? 5.188 2.444 -6.532 1.00 96.88 85 ALA A C 1
ATOM 666 O O . ALA A 1 85 ? 3.986 2.592 -6.766 1.00 96.88 85 ALA A O 1
ATOM 667 N N . LEU A 1 86 ? 5.979 3.468 -6.190 1.00 96.50 86 LEU A N 1
ATOM 668 C CA . LEU A 1 86 ? 5.525 4.860 -6.082 1.00 96.50 86 LEU A CA 1
ATOM 669 C C . LEU A 1 86 ? 5.030 5.417 -7.422 1.00 96.50 86 LEU A C 1
ATOM 671 O O . LEU A 1 86 ? 4.004 6.104 -7.464 1.00 96.50 86 LEU A O 1
ATOM 675 N N . ALA A 1 87 ? 5.712 5.090 -8.520 1.00 95.69 87 ALA A N 1
ATOM 676 C CA . ALA A 1 87 ? 5.298 5.485 -9.858 1.00 95.69 87 ALA A CA 1
ATOM 677 C C . ALA A 1 87 ? 3.940 4.871 -10.229 1.00 95.69 87 ALA A C 1
ATOM 679 O O . ALA A 1 87 ? 3.074 5.589 -10.731 1.00 95.69 87 ALA A O 1
ATOM 680 N N . ILE A 1 88 ? 3.716 3.588 -9.912 1.00 96.69 88 ILE A N 1
ATOM 681 C CA . ILE A 1 88 ? 2.422 2.911 -10.110 1.00 96.69 88 ILE A CA 1
ATOM 682 C C . ILE A 1 88 ? 1.325 3.577 -9.280 1.00 96.69 88 ILE A C 1
ATOM 684 O O . ILE A 1 88 ? 0.264 3.888 -9.820 1.00 96.69 88 ILE A O 1
ATOM 688 N N . CYS A 1 89 ? 1.588 3.845 -7.999 1.00 95.94 89 CYS A N 1
ATOM 689 C CA . CYS A 1 89 ? 0.632 4.511 -7.113 1.00 95.94 89 CYS A CA 1
ATOM 690 C C . CYS A 1 89 ? 0.275 5.934 -7.572 1.00 95.94 89 CYS A C 1
ATOM 692 O O . CYS A 1 89 ? -0.827 6.403 -7.301 1.00 95.94 89 CYS A O 1
ATOM 694 N N . SER A 1 90 ? 1.189 6.622 -8.261 1.00 94.62 90 SER A N 1
ATOM 695 C CA . SER A 1 90 ? 0.977 7.996 -8.742 1.00 94.62 90 SER A CA 1
ATOM 696 C C . SER A 1 90 ? 0.335 8.063 -10.134 1.00 94.62 90 SER A C 1
ATOM 698 O O . SER A 1 90 ? -0.217 9.095 -10.501 1.00 94.62 90 SER A O 1
ATOM 700 N N . HIS A 1 91 ? 0.385 6.971 -10.904 1.00 94.31 91 HIS A N 1
ATOM 701 C CA . HIS A 1 91 ? -0.086 6.906 -12.294 1.00 94.31 91 HIS A CA 1
ATOM 702 C C . HIS A 1 91 ? -1.054 5.734 -12.511 1.00 94.31 91 HIS A C 1
ATOM 704 O O . HIS A 1 91 ? -0.977 5.015 -13.514 1.00 94.31 91 HIS A O 1
ATOM 710 N N . THR A 1 92 ? -1.974 5.526 -11.566 1.00 93.62 92 THR A N 1
ATOM 711 C CA . THR A 1 92 ? -2.880 4.365 -11.532 1.00 93.62 92 THR A CA 1
ATOM 712 C C . THR A 1 92 ? -3.729 4.218 -12.798 1.00 93.62 92 THR A C 1
ATOM 714 O O . THR A 1 92 ? -3.954 3.098 -13.260 1.00 93.62 92 THR A O 1
ATOM 717 N N . ASP A 1 93 ? -4.140 5.329 -13.415 1.00 90.50 93 ASP A N 1
ATOM 718 C CA . ASP A 1 93 ? -4.945 5.340 -14.644 1.00 90.50 93 ASP A CA 1
ATOM 719 C C . ASP A 1 93 ? -4.209 4.755 -15.861 1.00 90.50 93 ASP A C 1
ATOM 721 O O . ASP A 1 93 ? -4.816 4.093 -16.714 1.00 90.50 93 ASP A O 1
ATOM 725 N N . ILE A 1 94 ? -2.894 4.979 -15.920 1.00 92.25 94 ILE A N 1
ATOM 726 C CA . ILE A 1 94 ? -2.014 4.601 -17.031 1.00 92.25 94 ILE A CA 1
ATOM 727 C C . ILE A 1 94 ? -1.463 3.190 -16.793 1.00 92.25 94 ILE A C 1
ATOM 729 O O . ILE A 1 94 ? -1.479 2.348 -17.690 1.00 92.25 94 ILE A O 1
ATOM 733 N N . LEU A 1 95 ? -1.040 2.900 -15.559 1.00 94.62 95 LEU A N 1
ATOM 734 C CA . LEU A 1 95 ? -0.365 1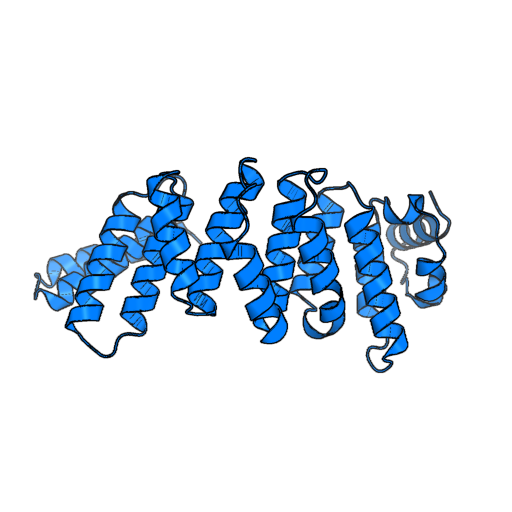.656 -15.173 1.00 94.62 95 LEU A CA 1
ATOM 735 C C . LEU A 1 95 ? -1.314 0.574 -14.634 1.00 94.62 95 LEU A C 1
ATOM 737 O O . LEU A 1 95 ? -0.882 -0.438 -14.082 1.00 94.62 95 LEU A O 1
ATOM 741 N N . LYS A 1 96 ? -2.625 0.716 -14.858 1.00 94.06 96 LYS A N 1
ATOM 742 C CA . LYS A 1 96 ? -3.641 -0.287 -14.489 1.00 94.06 96 LYS A CA 1
ATOM 743 C C . LYS A 1 96 ? -3.386 -1.685 -15.059 1.00 94.06 96 LYS A C 1
ATOM 745 O O . LYS A 1 96 ? -3.909 -2.663 -14.526 1.00 94.06 96 LYS A O 1
ATOM 750 N N . GLY A 1 97 ? -2.626 -1.797 -16.149 1.00 94.75 97 GLY A N 1
ATOM 751 C CA . GLY A 1 97 ? -2.245 -3.077 -16.746 1.00 94.75 97 GLY A CA 1
ATOM 752 C C . GLY A 1 97 ? -1.303 -3.911 -15.867 1.00 94.75 97 GLY A C 1
ATOM 753 O O . GLY A 1 97 ? -1.268 -5.133 -16.012 1.00 94.75 97 GLY A O 1
ATOM 754 N N . CYS A 1 98 ? -0.607 -3.284 -14.913 1.00 97.44 98 CYS A N 1
ATOM 755 C CA . CYS A 1 98 ? 0.362 -3.945 -14.038 1.00 97.44 98 CYS A CA 1
ATOM 756 C C . CYS A 1 98 ? -0.289 -4.771 -12.916 1.00 97.44 98 CYS A C 1
ATOM 758 O O . CYS A 1 98 ? 0.375 -5.597 -12.299 1.00 97.44 98 CYS A O 1
ATOM 760 N N . PHE A 1 99 ? -1.594 -4.599 -12.657 1.00 97.94 99 PHE A N 1
ATOM 761 C CA . PHE A 1 99 ? -2.279 -5.237 -11.523 1.00 97.94 99 PHE A CA 1
ATOM 762 C C . PHE A 1 99 ? -2.092 -6.761 -11.480 1.00 97.94 99 PHE A C 1
ATOM 764 O O . PHE A 1 99 ? -1.767 -7.319 -10.437 1.00 97.94 99 PHE A O 1
ATOM 771 N N . LYS A 1 100 ? -2.265 -7.446 -12.617 1.00 96.69 100 LYS A N 1
ATOM 772 C CA . LYS A 1 100 ? -2.140 -8.912 -12.672 1.00 96.69 100 LYS A CA 1
ATOM 773 C C . LYS A 1 100 ? -0.725 -9.391 -12.348 1.00 96.69 100 LYS A C 1
ATOM 775 O O . LYS A 1 100 ? -0.579 -10.404 -11.672 1.00 96.69 100 LYS A O 1
ATOM 780 N N . GLU A 1 101 ? 0.286 -8.667 -12.821 1.00 97.44 101 GLU A N 1
ATOM 781 C CA . GLU A 1 101 ? 1.684 -8.996 -12.538 1.00 97.44 101 GLU A CA 1
ATOM 782 C C . GLU A 1 101 ? 1.992 -8.790 -11.054 1.00 97.44 101 GLU A C 1
ATOM 784 O O . GLU A 1 101 ? 2.586 -9.660 -10.431 1.00 97.44 101 GLU A O 1
ATOM 789 N N . LEU A 1 102 ? 1.500 -7.703 -10.450 1.00 97.81 102 LEU A N 1
ATOM 790 C CA . LEU A 1 102 ? 1.668 -7.447 -9.016 1.00 97.81 102 LEU A CA 1
ATOM 791 C C . LEU A 1 102 ? 1.063 -8.567 -8.156 1.00 97.81 102 LEU A C 1
ATOM 793 O O . LEU A 1 102 ? 1.720 -9.043 -7.235 1.00 97.81 102 LEU A O 1
ATOM 797 N N . ILE A 1 103 ? -0.147 -9.038 -8.483 1.00 96.94 103 ILE A N 1
ATOM 798 C CA . ILE A 1 103 ? -0.761 -10.189 -7.796 1.00 96.94 103 ILE A CA 1
ATOM 799 C C . ILE A 1 103 ? 0.085 -11.457 -7.973 1.00 96.94 103 ILE A C 1
ATOM 801 O O . ILE A 1 103 ? 0.321 -12.178 -7.007 1.00 96.94 103 ILE A O 1
ATOM 805 N N . SER A 1 104 ? 0.585 -11.718 -9.183 1.00 95.56 104 SER A N 1
ATOM 806 C CA . SER A 1 104 ? 1.481 -12.853 -9.442 1.00 95.56 104 SER A CA 1
ATOM 807 C C . SER A 1 104 ? 2.748 -12.778 -8.577 1.00 95.56 104 SER A C 1
ATOM 809 O O . SER A 1 104 ? 3.099 -13.737 -7.887 1.00 95.56 104 SER A O 1
ATOM 811 N N . LEU A 1 105 ? 3.396 -11.611 -8.533 1.00 95.44 105 LEU A N 1
ATOM 812 C CA . LEU A 1 105 ? 4.617 -11.375 -7.764 1.00 95.44 105 LEU A CA 1
ATOM 813 C C . LEU A 1 105 ? 4.403 -11.471 -6.249 1.00 95.44 105 LEU A C 1
ATOM 815 O O . LEU A 1 105 ? 5.299 -11.932 -5.544 1.00 95.44 105 LEU A O 1
ATOM 819 N N . LEU A 1 106 ? 3.224 -11.103 -5.744 1.00 94.38 106 LEU A N 1
ATOM 820 C CA . LEU A 1 106 ? 2.866 -11.264 -4.331 1.00 94.38 106 LEU A CA 1
ATOM 821 C C . LEU A 1 106 ? 2.863 -12.727 -3.878 1.00 94.38 106 LEU A C 1
ATOM 823 O O . LEU A 1 106 ? 3.281 -13.024 -2.756 1.00 94.38 106 LEU A O 1
ATOM 827 N N . THR A 1 107 ? 2.448 -13.632 -4.767 1.00 89.06 107 THR A N 1
ATOM 828 C CA . THR A 1 107 ? 2.428 -15.083 -4.518 1.00 89.06 107 THR A CA 1
ATOM 829 C C . THR A 1 107 ? 3.781 -15.766 -4.752 1.00 89.06 107 THR A C 1
ATOM 831 O O . THR A 1 107 ? 3.933 -16.958 -4.483 1.00 89.06 107 THR A O 1
ATOM 834 N N . ASN A 1 108 ? 4.787 -15.035 -5.241 1.00 87.94 108 ASN A N 1
ATOM 835 C CA . ASN A 1 108 ? 6.105 -15.586 -5.526 1.00 87.94 108 ASN A CA 1
ATOM 836 C C . ASN A 1 108 ? 6.956 -15.669 -4.249 1.00 87.94 108 ASN A C 1
ATOM 838 O O . ASN A 1 108 ? 7.527 -14.676 -3.800 1.00 87.94 108 ASN A O 1
ATOM 842 N N . SER A 1 109 ? 7.116 -16.880 -3.715 1.00 79.00 109 SER A N 1
ATOM 843 C CA . SER A 1 109 ? 7.904 -17.149 -2.503 1.00 79.00 109 SER A CA 1
ATOM 844 C C . SER A 1 109 ? 9.406 -16.868 -2.634 1.00 79.00 109 SER A C 1
ATOM 846 O O . SER A 1 109 ? 10.114 -16.903 -1.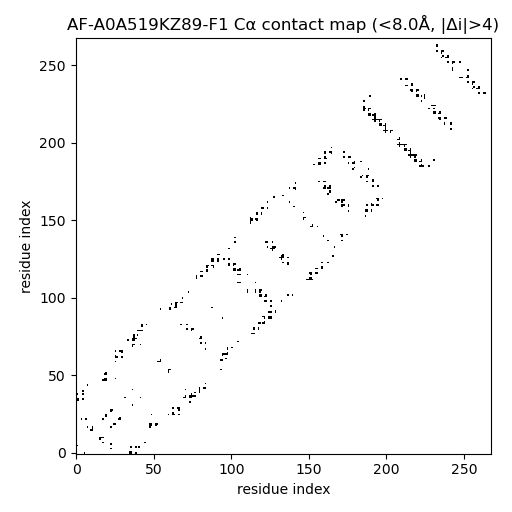634 1.00 79.00 109 SER A O 1
ATOM 848 N N . ASN A 1 110 ? 9.919 -16.631 -3.846 1.00 85.56 110 ASN A N 1
ATOM 849 C CA . ASN A 1 110 ? 11.326 -16.275 -4.053 1.00 85.56 110 ASN A CA 1
ATOM 850 C C . ASN A 1 110 ? 11.589 -14.774 -3.858 1.00 85.56 110 ASN A C 1
ATOM 852 O O . ASN A 1 110 ? 12.746 -14.356 -3.837 1.00 85.56 110 ASN A O 1
ATOM 856 N N . ARG A 1 111 ? 10.537 -13.950 -3.761 1.00 87.88 111 ARG A N 1
ATOM 857 C CA . ARG A 1 111 ? 10.651 -12.511 -3.515 1.00 87.88 111 ARG A CA 1
ATOM 858 C C . ARG A 1 111 ? 10.692 -12.259 -2.013 1.00 87.88 111 ARG A C 1
ATOM 860 O O . ARG A 1 111 ? 9.867 -12.787 -1.276 1.00 87.88 111 ARG A O 1
ATOM 867 N N . THR A 1 112 ? 11.637 -11.428 -1.583 1.00 92.12 112 THR A N 1
ATOM 868 C CA . THR A 1 112 ? 11.765 -11.028 -0.178 1.00 92.12 112 THR A CA 1
ATOM 869 C C . THR A 1 112 ? 10.528 -10.273 0.296 1.00 92.12 112 THR A C 1
ATOM 871 O O . THR A 1 112 ? 9.802 -9.657 -0.497 1.00 92.12 112 THR A O 1
ATOM 874 N N . GLY A 1 113 ? 10.323 -10.257 1.612 1.00 93.25 113 GLY A N 1
ATOM 875 C CA . GLY A 1 113 ? 9.212 -9.549 2.225 1.00 93.25 113 GLY A CA 1
ATOM 876 C C . GLY A 1 113 ? 9.168 -8.062 1.869 1.00 93.25 113 GLY A C 1
ATOM 877 O O . GLY A 1 113 ? 8.086 -7.540 1.626 1.00 93.25 113 GLY A O 1
ATOM 878 N N . PHE A 1 114 ? 10.325 -7.403 1.725 1.00 94.75 114 PHE A N 1
ATOM 879 C CA . PHE A 1 114 ? 10.393 -6.005 1.286 1.00 94.75 114 PHE A CA 1
ATOM 880 C C . PHE A 1 114 ? 9.729 -5.791 -0.083 1.00 94.75 114 PHE A C 1
ATOM 882 O O . PHE A 1 114 ? 8.866 -4.923 -0.217 1.00 94.75 114 PHE A O 1
ATOM 889 N N . PHE A 1 115 ? 10.094 -6.586 -1.096 1.00 95.81 115 PHE A N 1
ATOM 890 C CA . PHE A 1 115 ? 9.524 -6.445 -2.439 1.00 95.81 115 PHE A CA 1
ATOM 891 C C . PHE A 1 115 ? 8.030 -6.744 -2.441 1.00 95.81 115 PHE A C 1
ATOM 893 O O . PHE A 1 115 ? 7.250 -5.979 -3.009 1.00 95.81 115 PHE A O 1
ATOM 900 N N . ARG A 1 116 ? 7.620 -7.810 -1.743 1.00 95.75 116 ARG A N 1
ATOM 901 C CA . ARG A 1 116 ? 6.205 -8.167 -1.598 1.00 95.75 116 ARG A CA 1
ATOM 902 C C . ARG A 1 116 ? 5.408 -7.028 -0.954 1.00 95.75 116 ARG A C 1
ATOM 904 O O . ARG A 1 116 ? 4.315 -6.736 -1.426 1.00 95.75 116 ARG A O 1
ATOM 911 N N . SER A 1 117 ? 5.962 -6.313 0.028 1.00 96.25 117 SER A N 1
ATOM 912 C CA . SER A 1 117 ? 5.317 -5.124 0.608 1.00 96.25 117 SER A CA 1
ATOM 913 C C . SER A 1 117 ? 5.109 -4.001 -0.408 1.00 96.25 117 SER A C 1
ATOM 915 O O . SER A 1 117 ? 4.042 -3.386 -0.428 1.00 96.25 117 SER A O 1
ATOM 917 N N . GLN A 1 118 ? 6.091 -3.747 -1.280 1.00 97.44 118 GLN A N 1
ATOM 918 C CA . GLN A 1 118 ? 5.957 -2.737 -2.337 1.00 97.44 118 GLN A CA 1
ATOM 919 C C . GLN A 1 118 ? 4.894 -3.143 -3.363 1.00 97.44 118 GLN A C 1
ATOM 921 O O . GLN A 1 118 ? 4.030 -2.339 -3.718 1.00 97.44 118 GLN A O 1
ATOM 926 N N . TYR A 1 119 ? 4.893 -4.410 -3.786 1.00 97.50 119 TYR A N 1
ATOM 927 C CA . TYR A 1 119 ? 3.883 -4.925 -4.710 1.00 97.50 119 TYR A CA 1
ATOM 928 C C . TYR A 1 119 ? 2.476 -4.863 -4.110 1.00 97.50 119 TYR A C 1
ATOM 930 O O . TYR A 1 119 ? 1.522 -4.524 -4.813 1.00 97.50 119 TYR A O 1
ATOM 938 N N . LEU A 1 120 ? 2.352 -5.135 -2.807 1.00 97.69 120 LEU A N 1
ATOM 939 C CA . LEU A 1 120 ? 1.090 -5.076 -2.077 1.00 97.69 120 LEU A CA 1
ATOM 940 C C . LEU A 1 120 ? 0.516 -3.661 -2.080 1.00 97.69 120 LEU A C 1
ATOM 942 O O . LEU A 1 120 ? -0.660 -3.473 -2.389 1.00 97.69 120 LEU A O 1
ATOM 946 N N . LEU A 1 121 ? 1.361 -2.670 -1.786 1.00 97.69 121 LEU A N 1
ATOM 947 C CA . LEU A 1 121 ? 0.986 -1.260 -1.808 1.00 97.69 121 LEU A CA 1
ATOM 948 C C . LEU A 1 121 ? 0.506 -0.828 -3.202 1.00 97.69 121 LEU A C 1
ATOM 950 O O . LEU A 1 121 ? -0.552 -0.208 -3.325 1.00 97.69 121 LEU A O 1
ATOM 954 N N . SER A 1 122 ? 1.240 -1.190 -4.257 1.00 98.00 122 SER A N 1
ATOM 955 C CA . SER A 1 122 ? 0.856 -0.866 -5.636 1.00 98.00 122 SER A CA 1
ATOM 956 C C . SER A 1 122 ? -0.438 -1.557 -6.066 1.00 98.00 122 SER A C 1
ATOM 958 O O . SER A 1 122 ? -1.295 -0.927 -6.687 1.00 98.00 122 SER A O 1
ATOM 960 N N . ALA A 1 123 ? -0.617 -2.836 -5.721 1.00 98.25 123 ALA A N 1
ATOM 961 C CA . ALA A 1 123 ? -1.836 -3.579 -6.031 1.00 98.25 123 ALA A CA 1
ATOM 962 C C . ALA A 1 123 ? -3.052 -2.983 -5.309 1.00 98.25 123 ALA A C 1
ATOM 964 O O . ALA A 1 123 ? -4.098 -2.789 -5.933 1.00 98.25 123 ALA A O 1
ATOM 965 N N . PHE A 1 124 ? -2.895 -2.619 -4.032 1.00 98.44 124 PHE A N 1
ATOM 966 C CA . PHE A 1 124 ? -3.917 -1.908 -3.272 1.00 98.44 124 PHE A CA 1
ATOM 967 C C . PHE A 1 124 ? -4.284 -0.582 -3.948 1.00 98.44 124 PHE A C 1
ATOM 969 O O . PHE A 1 124 ? -5.461 -0.352 -4.225 1.00 98.44 124 PHE A O 1
ATOM 976 N N . SER A 1 125 ? -3.297 0.247 -4.301 1.00 97.75 125 SER A N 1
ATOM 977 C CA . SER A 1 125 ? -3.532 1.530 -4.974 1.00 97.75 125 SER A CA 1
ATOM 978 C C . SER A 1 125 ? -4.322 1.363 -6.278 1.00 97.75 125 SER A C 1
ATOM 980 O O . SER A 1 125 ? -5.367 1.989 -6.451 1.00 97.75 125 SER A O 1
ATOM 982 N N . LEU A 1 126 ? -3.920 0.434 -7.153 1.00 97.75 126 LEU A N 1
ATOM 983 C CA . LEU A 1 126 ? -4.658 0.136 -8.388 1.00 97.75 126 LEU A CA 1
ATOM 984 C C . LEU A 1 126 ? -6.084 -0.377 -8.123 1.00 97.75 126 LEU A C 1
ATOM 986 O O . LEU A 1 126 ? -7.002 -0.105 -8.903 1.00 97.75 126 LEU A O 1
ATOM 990 N N . SER A 1 127 ? -6.292 -1.111 -7.029 1.00 98.00 127 SER A N 1
ATOM 991 C CA . SER A 1 127 ? -7.598 -1.669 -6.671 1.00 98.00 127 SER A CA 1
ATOM 992 C C . SER A 1 127 ? -8.617 -0.615 -6.216 1.00 98.00 127 SER A C 1
ATOM 994 O O . SER A 1 127 ? -9.819 -0.826 -6.383 1.00 98.00 127 SER A O 1
ATOM 996 N N . LEU A 1 128 ? -8.165 0.555 -5.744 1.00 96.69 128 LEU A N 1
ATOM 997 C CA . LEU A 1 128 ? -9.041 1.680 -5.390 1.00 96.69 128 LEU A CA 1
ATOM 998 C C . LEU A 1 128 ? -9.794 2.252 -6.606 1.00 96.69 128 LEU A C 1
ATOM 1000 O O . LEU A 1 128 ? -10.889 2.789 -6.448 1.00 96.69 128 LEU A O 1
ATOM 1004 N N . HIS A 1 129 ? -9.245 2.105 -7.816 1.00 94.31 129 HIS A N 1
ATOM 1005 C CA . HIS A 1 129 ? -9.768 2.730 -9.040 1.00 94.31 129 HIS A CA 1
ATOM 1006 C C . HIS A 1 129 ? -10.557 1.779 -9.955 1.00 94.31 129 HIS A C 1
ATOM 1008 O O . HIS A 1 129 ? -11.096 2.202 -10.977 1.00 94.31 129 HIS A O 1
ATOM 1014 N N . SER A 1 130 ? -10.645 0.488 -9.626 1.00 94.69 130 SER A N 1
ATOM 1015 C CA . SER A 1 130 ? -11.303 -0.513 -10.474 1.00 94.69 130 SER A CA 1
ATOM 1016 C C . SER A 1 130 ? -12.033 -1.552 -9.637 1.00 94.69 130 SER A C 1
ATOM 1018 O O . SER A 1 130 ? -11.417 -2.275 -8.859 1.00 94.69 130 SER A O 1
ATOM 1020 N N . SER A 1 131 ? -13.346 -1.703 -9.843 1.00 94.81 131 SER A N 1
ATOM 1021 C CA . SER A 1 131 ? -14.141 -2.696 -9.108 1.00 94.81 131 SER A CA 1
ATOM 1022 C C . SER A 1 131 ? -13.672 -4.130 -9.364 1.00 94.81 131 SER A C 1
ATOM 1024 O O . SER A 1 131 ? -13.657 -4.938 -8.443 1.00 94.81 131 SER A O 1
ATOM 1026 N N . ALA A 1 132 ? -13.237 -4.450 -10.587 1.00 96.44 132 ALA A N 1
ATOM 1027 C CA . ALA A 1 132 ? -12.689 -5.772 -10.891 1.00 96.44 132 ALA A CA 1
ATOM 1028 C C . ALA A 1 132 ? -11.402 -6.045 -10.095 1.00 96.44 132 ALA A C 1
ATOM 1030 O O . ALA A 1 132 ? -11.222 -7.137 -9.560 1.00 96.44 132 ALA A O 1
ATOM 1031 N N . TYR A 1 133 ? -10.531 -5.040 -9.978 1.00 97.69 133 TYR A N 1
ATOM 1032 C CA . TYR A 1 133 ? -9.281 -5.156 -9.227 1.00 97.69 133 TYR A CA 1
ATOM 1033 C C . TYR A 1 133 ? -9.526 -5.173 -7.726 1.00 97.69 133 TYR A C 1
ATOM 1035 O O . TYR A 1 133 ? -8.906 -5.970 -7.038 1.00 97.69 133 TYR A O 1
ATOM 1043 N N . LYS A 1 134 ? -10.487 -4.386 -7.231 1.00 97.62 134 LYS A N 1
ATOM 1044 C CA . LYS A 1 134 ? -10.976 -4.450 -5.852 1.00 97.62 134 LYS A CA 1
ATOM 1045 C C . LYS A 1 134 ? -11.325 -5.885 -5.456 1.00 97.62 134 LYS A C 1
ATOM 1047 O O . LYS A 1 134 ? -10.789 -6.382 -4.475 1.00 97.62 134 LYS A O 1
ATOM 1052 N N . TYR A 1 135 ? -12.192 -6.564 -6.210 1.00 97.88 135 TYR A N 1
ATOM 1053 C CA . TYR A 1 135 ? -12.606 -7.927 -5.851 1.00 97.88 135 TYR A CA 1
ATOM 1054 C C . TYR A 1 135 ? -11.467 -8.945 -5.962 1.00 97.88 135 TYR A C 1
ATOM 1056 O O . TYR A 1 135 ? -11.346 -9.807 -5.097 1.00 97.88 135 TYR A O 1
ATOM 1064 N N . ALA A 1 136 ? -10.603 -8.824 -6.973 1.00 97.56 136 ALA A N 1
ATOM 1065 C CA . ALA A 1 136 ? -9.422 -9.680 -7.091 1.00 97.56 136 ALA A CA 1
ATOM 1066 C C . ALA A 1 136 ? -8.423 -9.460 -5.940 1.00 97.56 136 ALA A C 1
ATOM 1068 O O . ALA A 1 136 ? -7.857 -10.415 -5.419 1.00 97.56 136 ALA A O 1
ATOM 1069 N N . PHE A 1 137 ? -8.237 -8.209 -5.516 1.00 98.25 137 PHE A N 1
ATOM 1070 C CA . PHE A 1 137 ? -7.370 -7.854 -4.401 1.00 98.25 137 PHE A CA 1
ATOM 1071 C C . PHE A 1 137 ? -7.933 -8.352 -3.067 1.00 98.25 137 PHE A C 1
ATOM 1073 O O . PHE A 1 137 ? -7.201 -8.925 -2.271 1.00 98.25 137 PHE A O 1
ATOM 1080 N N . ILE A 1 138 ? -9.244 -8.213 -2.846 1.00 98.12 138 ILE A N 1
ATOM 1081 C CA . ILE A 1 138 ? -9.922 -8.783 -1.673 1.00 98.12 138 ILE A CA 1
ATOM 1082 C C . ILE A 1 138 ? -9.728 -10.298 -1.624 1.00 98.12 138 ILE A C 1
ATOM 1084 O O . ILE A 1 138 ? -9.369 -10.811 -0.572 1.00 98.12 138 ILE A O 1
ATOM 1088 N N . ALA A 1 139 ? -9.923 -11.003 -2.743 1.00 97.56 139 ALA A N 1
ATOM 1089 C CA . ALA A 1 139 ? -9.708 -12.448 -2.794 1.00 97.56 139 ALA A CA 1
ATOM 1090 C C . ALA A 1 139 ? -8.279 -12.813 -2.358 1.00 97.56 139 ALA A C 1
ATOM 1092 O O . ALA A 1 139 ? -8.109 -13.630 -1.457 1.00 97.56 139 ALA A O 1
ATOM 1093 N N . TYR A 1 140 ? -7.271 -12.114 -2.893 1.00 97.00 140 TYR A N 1
ATOM 1094 C CA . TYR A 1 140 ? -5.881 -12.273 -2.460 1.00 97.00 140 TYR A CA 1
ATOM 1095 C C . TYR A 1 140 ? -5.704 -12.045 -0.944 1.00 97.00 140 TYR A C 1
ATOM 1097 O O . TYR A 1 140 ? -5.127 -12.885 -0.261 1.00 97.00 140 TYR A O 1
ATOM 1105 N N . MET A 1 141 ? -6.253 -10.958 -0.391 1.00 97.06 141 MET A N 1
ATOM 1106 C CA . MET A 1 141 ? -6.154 -10.634 1.044 1.00 97.06 141 MET A CA 1
ATOM 1107 C C . MET A 1 141 ? -6.899 -11.615 1.966 1.00 97.06 141 MET A C 1
ATOM 1109 O O . MET A 1 141 ? -6.658 -11.651 3.172 1.00 97.06 141 MET A O 1
ATOM 1113 N N . LEU A 1 142 ? -7.854 -12.386 1.453 1.00 96.69 142 LEU A N 1
ATOM 1114 C CA . LEU A 1 142 ? -8.542 -13.403 2.248 1.00 96.69 142 LEU A CA 1
ATOM 1115 C C . LEU A 1 142 ? -7.789 -14.738 2.213 1.00 96.69 142 LEU A C 1
ATOM 1117 O O . LEU A 1 142 ? -7.713 -15.416 3.243 1.00 96.69 142 LEU A O 1
ATOM 1121 N N . GLU A 1 143 ? -7.204 -15.072 1.063 1.00 95.06 143 GLU A N 1
ATOM 1122 C CA . GLU A 1 143 ? -6.525 -16.344 0.790 1.00 95.06 143 GLU A CA 1
ATOM 1123 C C . GLU A 1 143 ? -5.045 -16.367 1.193 1.00 95.06 143 GLU A C 1
ATOM 1125 O O . GLU A 1 143 ? -4.496 -17.444 1.406 1.00 95.06 143 GLU A O 1
ATOM 1130 N N . GLU A 1 144 ? -4.380 -15.216 1.310 1.00 92.56 144 GLU A N 1
ATOM 1131 C CA . GLU A 1 144 ? -2.969 -15.172 1.692 1.00 92.56 144 GLU A CA 1
ATOM 1132 C C . GLU A 1 144 ? -2.760 -15.664 3.140 1.00 92.56 144 GLU A C 1
ATOM 1134 O O . GLU A 1 144 ? -3.435 -15.250 4.093 1.00 92.56 144 GLU A O 1
ATOM 1139 N N . GLU A 1 145 ? -1.784 -16.562 3.287 1.00 88.25 145 GLU A N 1
ATOM 1140 C CA . GLU A 1 145 ? -1.382 -17.214 4.543 1.00 88.25 145 GLU A CA 1
ATOM 1141 C C . GLU A 1 145 ? 0.144 -17.135 4.770 1.00 88.25 145 GLU A C 1
ATOM 1143 O O . GLU A 1 145 ? 0.636 -17.324 5.887 1.00 88.25 145 GLU A O 1
ATOM 1148 N N . ASN A 1 146 ? 0.919 -16.801 3.731 1.00 83.94 146 ASN A N 1
ATOM 1149 C CA . ASN A 1 146 ? 2.380 -16.772 3.735 1.00 83.94 146 ASN A CA 1
ATOM 1150 C C . ASN A 1 146 ? 2.928 -15.377 4.061 1.00 83.94 146 ASN A C 1
ATOM 1152 O O . ASN A 1 146 ? 3.759 -14.820 3.335 1.00 83.94 146 ASN A O 1
ATOM 1156 N N . TYR A 1 147 ? 2.490 -14.820 5.188 1.00 83.94 147 TYR A N 1
ATOM 1157 C CA . TYR A 1 147 ? 2.963 -13.544 5.734 1.00 83.94 147 TYR A CA 1
ATOM 1158 C C . TYR A 1 147 ? 3.941 -13.723 6.910 1.00 83.94 147 TYR A C 1
ATOM 1160 O O . TYR A 1 147 ? 3.946 -12.945 7.854 1.00 83.94 147 TYR A O 1
ATOM 1168 N N . GLN A 1 148 ? 4.767 -14.776 6.899 1.00 81.44 148 GLN A N 1
ATOM 1169 C CA . GLN A 1 148 ? 5.670 -15.080 8.024 1.00 81.44 148 GLN A CA 1
ATOM 1170 C C . GLN A 1 148 ? 6.886 -14.143 8.105 1.00 81.44 148 GLN A C 1
ATOM 1172 O O . GLN A 1 148 ? 7.422 -13.923 9.191 1.00 81.44 148 GLN A O 1
ATOM 1177 N N . GLU A 1 149 ? 7.322 -13.581 6.975 1.00 88.06 149 GLU A N 1
ATOM 1178 C CA . GLU A 1 149 ? 8.397 -12.587 6.940 1.00 88.06 149 GLU A CA 1
ATOM 1179 C C . GLU A 1 149 ? 7.933 -11.270 7.566 1.00 88.06 149 GLU A C 1
ATOM 1181 O O . GLU A 1 149 ? 6.941 -10.693 7.129 1.00 88.06 149 GLU A O 1
ATOM 1186 N N . GLU A 1 150 ? 8.670 -10.777 8.562 1.00 86.38 150 GLU A N 1
ATOM 1187 C CA . GLU A 1 150 ? 8.260 -9.653 9.416 1.00 86.38 150 GLU A CA 1
ATOM 1188 C C . GLU A 1 150 ? 7.890 -8.386 8.628 1.00 86.38 150 GLU A C 1
ATOM 1190 O O . GLU A 1 150 ? 6.785 -7.875 8.783 1.00 86.38 150 GLU A O 1
ATOM 1195 N N . LEU A 1 151 ? 8.747 -7.951 7.696 1.00 87.31 151 LEU A N 1
ATOM 1196 C CA . LEU A 1 151 ? 8.491 -6.757 6.876 1.00 87.31 151 LEU A CA 1
ATOM 1197 C C . LEU A 1 151 ? 7.216 -6.867 6.028 1.00 87.31 151 LEU A C 1
ATOM 1199 O O . LEU A 1 151 ? 6.487 -5.885 5.852 1.00 87.31 151 LEU A O 1
ATOM 1203 N N . PHE A 1 152 ? 6.949 -8.060 5.494 1.00 93.44 152 PHE A N 1
ATOM 1204 C CA . PHE A 1 152 ? 5.750 -8.294 4.699 1.00 93.44 152 PHE A CA 1
ATOM 1205 C C . PHE A 1 152 ? 4.512 -8.410 5.575 1.00 93.44 152 PHE A C 1
ATOM 1207 O O . PHE A 1 152 ? 3.474 -7.852 5.236 1.00 93.44 152 PHE A O 1
ATOM 1214 N N .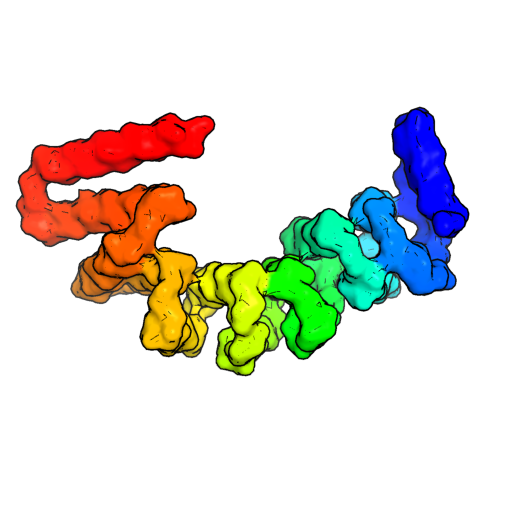 LYS A 1 153 ? 4.633 -9.073 6.724 1.00 92.44 153 LYS A N 1
ATOM 1215 C CA . LYS A 1 153 ? 3.563 -9.253 7.702 1.00 92.44 153 LYS A CA 1
ATOM 1216 C C . LYS A 1 153 ? 2.950 -7.931 8.148 1.00 92.44 153 LYS A C 1
ATOM 1218 O O . LYS A 1 153 ? 1.735 -7.773 8.077 1.00 92.44 153 LYS A O 1
ATOM 1223 N N . ASP A 1 154 ? 3.783 -6.979 8.555 1.00 90.19 154 ASP A N 1
ATOM 1224 C CA . ASP A 1 154 ? 3.300 -5.692 9.059 1.00 90.19 154 ASP A CA 1
ATOM 1225 C C . ASP A 1 154 ? 2.638 -4.888 7.933 1.00 90.19 154 ASP A C 1
ATOM 1227 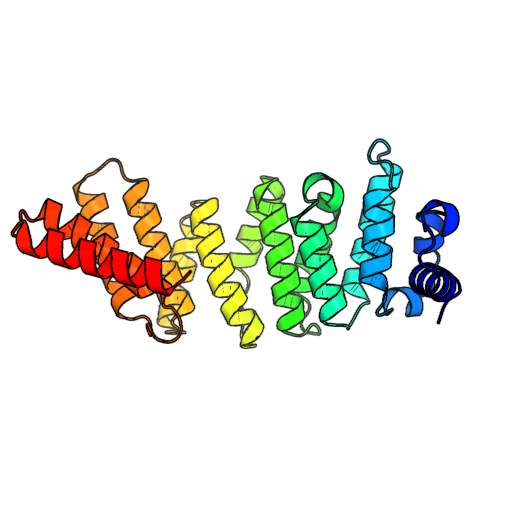O O . ASP A 1 154 ? 1.546 -4.341 8.092 1.00 90.19 154 ASP A O 1
ATOM 1231 N N . SER A 1 155 ? 3.238 -4.913 6.738 1.00 94.25 155 SER A N 1
ATOM 1232 C CA . SER A 1 155 ? 2.655 -4.289 5.544 1.00 94.25 155 SER A CA 1
ATOM 1233 C C . SER A 1 155 ? 1.316 -4.927 5.165 1.00 94.25 155 SER A C 1
ATOM 1235 O O . SER A 1 155 ? 0.376 -4.231 4.787 1.00 94.25 155 SER A O 1
ATOM 1237 N N . TYR A 1 156 ? 1.208 -6.247 5.300 1.00 95.94 156 TYR A N 1
ATOM 1238 C CA . TYR A 1 156 ? -0.005 -7.002 5.035 1.00 95.94 156 TYR A CA 1
ATOM 1239 C C . TYR A 1 156 ? -1.128 -6.640 6.006 1.00 95.94 156 TYR A C 1
ATOM 1241 O O . TYR A 1 156 ? -2.235 -6.333 5.565 1.00 95.94 156 TYR A O 1
ATOM 1249 N N . PHE A 1 157 ? -0.846 -6.602 7.310 1.00 95.06 157 PHE A N 1
ATOM 1250 C CA . PHE A 1 157 ? -1.826 -6.207 8.326 1.00 95.06 157 PHE A CA 1
ATOM 1251 C C . PHE A 1 157 ? -2.316 -4.776 8.119 1.00 95.06 157 PHE A C 1
ATOM 1253 O O . PHE A 1 157 ? -3.527 -4.541 8.102 1.00 95.06 157 PHE A O 1
ATOM 1260 N N . LYS A 1 158 ? -1.390 -3.854 7.850 1.00 95.50 158 LYS A N 1
ATOM 1261 C CA . LYS A 1 158 ? -1.707 -2.466 7.523 1.00 95.50 158 LYS A CA 1
ATOM 1262 C C . LYS A 1 158 ? -2.626 -2.348 6.313 1.00 95.50 158 LYS A C 1
ATOM 1264 O O . LYS A 1 158 ? -3.682 -1.721 6.367 1.00 95.50 158 LYS A O 1
ATOM 1269 N N . ILE A 1 159 ? -2.242 -2.969 5.198 1.00 97.56 159 ILE A N 1
ATOM 1270 C CA . ILE A 1 159 ? -3.015 -2.892 3.957 1.00 97.56 159 ILE A CA 1
ATOM 1271 C C . ILE A 1 159 ? -4.362 -3.608 4.100 1.00 97.56 159 ILE A C 1
ATOM 1273 O O . ILE A 1 159 ? -5.340 -3.156 3.509 1.00 97.56 159 ILE A O 1
ATOM 1277 N N . LEU A 1 160 ? -4.467 -4.659 4.917 1.00 97.25 160 LEU A N 1
ATOM 1278 C CA . LEU A 1 160 ? -5.743 -5.304 5.237 1.00 97.25 160 LEU A CA 1
ATOM 1279 C C . LEU A 1 160 ? -6.695 -4.349 5.977 1.00 97.25 160 LEU A C 1
ATOM 1281 O O . LEU A 1 160 ? -7.860 -4.223 5.588 1.00 97.25 160 LEU A O 1
ATOM 1285 N N . GLY A 1 161 ? -6.194 -3.634 6.988 1.00 96.38 161 GLY A N 1
ATOM 1286 C CA . GLY A 1 161 ? -6.931 -2.599 7.721 1.00 96.38 161 GLY A CA 1
ATOM 1287 C C . GLY A 1 161 ? -7.392 -1.435 6.845 1.00 96.38 161 GLY A C 1
ATOM 1288 O O . GLY A 1 161 ? -8.578 -1.076 6.821 1.00 96.38 161 GLY A O 1
ATOM 1289 N N . LEU A 1 162 ? -6.483 -0.913 6.020 1.00 96.12 162 LEU A N 1
ATOM 1290 C CA . LEU A 1 162 ? -6.797 0.114 5.025 1.00 96.12 162 LEU A CA 1
ATOM 1291 C C . LEU A 1 162 ? -7.825 -0.384 4.003 1.00 96.12 162 LEU A C 1
ATOM 1293 O O . LEU A 1 162 ? -8.777 0.327 3.681 1.00 96.12 162 LEU A O 1
ATOM 1297 N N . SER A 1 163 ? -7.691 -1.625 3.538 1.00 97.56 163 SER A N 1
ATOM 1298 C CA . SER A 1 163 ? -8.640 -2.240 2.607 1.00 97.56 163 SER A CA 1
ATOM 1299 C C . SER A 1 163 ? -10.033 -2.322 3.206 1.00 97.56 163 SER A C 1
ATOM 1301 O O . SER A 1 163 ? -10.997 -1.963 2.534 1.00 97.56 163 SER A O 1
ATOM 1303 N N . TYR A 1 164 ? -10.166 -2.717 4.474 1.00 96.81 164 TYR A N 1
ATOM 1304 C CA . TYR A 1 164 ? -11.459 -2.667 5.151 1.00 96.81 164 TYR A CA 1
ATOM 1305 C C . TYR A 1 164 ? -12.016 -1.238 5.184 1.00 96.81 164 TYR A C 1
ATOM 1307 O O . TYR A 1 164 ? -13.168 -1.016 4.808 1.00 96.81 164 TYR A O 1
ATOM 1315 N N . SER A 1 165 ? -11.190 -0.262 5.560 1.00 93.50 165 SER A N 1
ATOM 1316 C CA . SER A 1 165 ? -11.604 1.140 5.678 1.00 93.50 165 SER A CA 1
ATOM 1317 C C . SER A 1 165 ? -12.097 1.734 4.352 1.00 93.50 165 SER A C 1
ATOM 1319 O O . SER A 1 165 ? -13.091 2.458 4.336 1.00 93.50 165 SER A O 1
ATOM 1321 N N . HIS A 1 166 ? -11.454 1.386 3.234 1.00 94.44 166 HIS A N 1
ATOM 1322 C CA . HIS A 1 166 ? -11.810 1.880 1.901 1.00 94.44 166 HIS A CA 1
ATOM 1323 C C . HIS A 1 166 ? -12.910 1.068 1.206 1.00 94.44 166 HIS A C 1
ATOM 1325 O O . HIS A 1 166 ? -13.727 1.622 0.469 1.00 94.44 166 HIS A O 1
ATOM 1331 N N . PHE A 1 167 ? -12.936 -0.251 1.392 1.00 95.62 167 PHE A N 1
ATOM 1332 C CA . PHE A 1 167 ? -13.846 -1.140 0.667 1.00 95.62 167 PHE A CA 1
ATOM 1333 C C . PHE A 1 167 ? -15.108 -1.499 1.435 1.00 95.62 167 PHE A C 1
ATOM 1335 O O . PHE A 1 167 ? -16.076 -1.929 0.794 1.00 95.62 167 PHE A O 1
ATOM 1342 N N . ASN A 1 168 ? -15.076 -1.345 2.761 1.00 93.50 168 ASN A N 1
ATOM 1343 C CA . ASN A 1 168 ? -16.135 -1.687 3.702 1.00 93.50 168 ASN A CA 1
ATOM 1344 C C . ASN A 1 168 ? -16.687 -3.105 3.464 1.00 93.50 168 ASN A C 1
ATOM 1346 O O . ASN A 1 168 ? -17.877 -3.289 3.215 1.00 93.50 168 ASN A O 1
ATOM 1350 N N . GLN A 1 169 ? -15.794 -4.098 3.416 1.00 96.00 169 GLN A N 1
ATOM 1351 C CA . GLN A 1 169 ? -16.146 -5.511 3.228 1.00 96.00 169 GLN A CA 1
ATOM 1352 C C . GLN A 1 169 ? -15.952 -6.261 4.542 1.00 96.00 169 GLN A C 1
ATOM 1354 O O . GLN A 1 169 ? -14.831 -6.318 5.045 1.00 96.00 169 GLN A O 1
ATOM 1359 N N . GLU A 1 170 ? -17.022 -6.835 5.090 1.00 95.38 170 GLU A N 1
ATOM 1360 C CA . GLU A 1 170 ? -16.978 -7.480 6.410 1.00 95.38 170 GLU A CA 1
ATOM 1361 C C . GLU A 1 170 ? -16.019 -8.677 6.459 1.00 95.38 170 GLU A C 1
ATOM 1363 O O . GLU A 1 170 ? -15.337 -8.836 7.464 1.00 95.38 170 GLU A O 1
ATOM 1368 N N . ASP A 1 171 ? -15.838 -9.422 5.366 1.00 97.50 171 ASP A N 1
ATOM 1369 C CA . ASP A 1 171 ? -14.880 -10.539 5.317 1.00 97.50 171 ASP A CA 1
ATOM 1370 C C . ASP A 1 171 ? -13.437 -10.093 5.646 1.00 97.50 171 ASP A C 1
ATOM 1372 O O . ASP A 1 171 ? -12.683 -10.816 6.299 1.00 97.50 171 ASP A O 1
ATOM 1376 N N . LEU A 1 172 ? -13.045 -8.871 5.252 1.00 97.44 172 LEU A N 1
ATOM 1377 C CA . LEU A 1 172 ? -11.732 -8.306 5.598 1.00 97.44 172 LEU A CA 1
ATOM 1378 C C . LEU A 1 172 ? -11.633 -7.997 7.097 1.00 97.44 172 LEU A C 1
ATOM 1380 O O . LEU A 1 172 ? -10.589 -8.208 7.713 1.00 97.44 172 LEU A O 1
ATOM 1384 N N . PHE A 1 173 ? -12.724 -7.506 7.688 1.00 96.69 173 PHE A N 1
ATOM 1385 C CA . PHE A 1 173 ? -12.806 -7.251 9.123 1.00 96.69 173 PHE A CA 1
ATOM 1386 C C . PHE A 1 173 ? -12.730 -8.557 9.919 1.00 96.69 173 PHE A C 1
ATOM 1388 O O . PHE A 1 173 ? -11.968 -8.653 10.879 1.00 96.69 173 PHE A O 1
ATOM 1395 N N . GLU A 1 174 ? -13.455 -9.588 9.487 1.00 97.12 174 GLU A N 1
ATOM 1396 C CA . GLU A 1 174 ? -13.395 -10.917 10.094 1.00 97.12 174 GLU A CA 1
ATOM 1397 C C . GLU A 1 174 ? -11.982 -11.506 10.014 1.00 97.12 174 GLU A C 1
ATOM 1399 O O . GLU A 1 174 ? -11.493 -12.066 10.999 1.00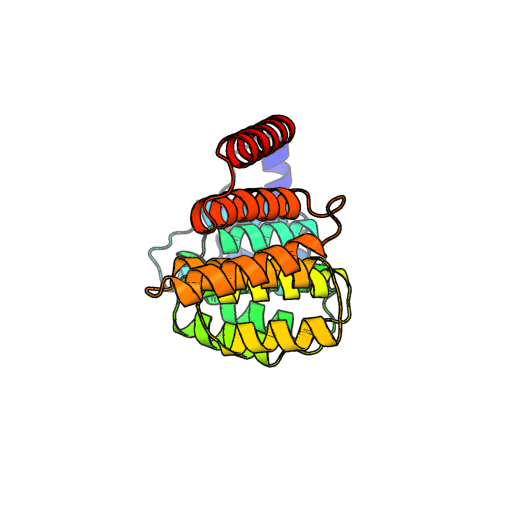 97.12 174 GLU A O 1
ATOM 1404 N N . LYS A 1 175 ? -11.279 -11.326 8.887 1.00 96.69 175 LYS A N 1
ATOM 1405 C CA . LYS A 1 175 ? -9.870 -11.724 8.756 1.00 96.69 175 LYS A CA 1
ATOM 1406 C C . LYS A 1 175 ? -8.982 -10.986 9.767 1.00 96.69 175 LYS A C 1
ATOM 1408 O O . LYS A 1 175 ? -8.179 -11.642 10.429 1.00 96.69 175 LYS A O 1
ATOM 1413 N N . LEU A 1 176 ? -9.141 -9.672 9.963 1.00 95.75 176 LEU A N 1
ATOM 1414 C CA . LEU A 1 176 ? -8.409 -8.922 11.003 1.00 95.75 176 LEU A CA 1
ATOM 1415 C C . LEU A 1 176 ? -8.681 -9.478 12.411 1.00 95.75 176 LEU A C 1
ATOM 1417 O O . LEU A 1 176 ? -7.746 -9.705 13.182 1.00 95.75 176 LEU A O 1
ATOM 1421 N N . GLU A 1 177 ? -9.947 -9.755 12.742 1.00 95.81 177 GLU A N 1
ATOM 1422 C CA . GLU A 1 177 ? -10.335 -10.337 14.035 1.00 95.81 177 GLU A CA 1
ATOM 1423 C C . GLU A 1 177 ? -9.787 -11.756 14.248 1.00 95.81 177 GLU A C 1
ATOM 1425 O O . GLU A 1 177 ? -9.542 -12.170 15.386 1.00 95.81 177 GLU A O 1
ATOM 1430 N N . GLN A 1 178 ? -9.617 -12.530 13.179 1.00 95.44 178 GLN A N 1
ATOM 1431 C CA . GLN A 1 178 ? -8.967 -13.837 13.237 1.00 95.44 178 GLN A CA 1
ATOM 1432 C C . GLN A 1 178 ? -7.461 -13.685 13.458 1.00 95.44 178 GLN A C 1
ATOM 1434 O O . GLN A 1 178 ? -6.905 -14.337 14.344 1.00 95.44 178 GLN A O 1
ATOM 1439 N N . LEU A 1 179 ? -6.813 -12.793 12.706 1.00 94.44 179 LEU A N 1
ATOM 1440 C CA . LEU A 1 179 ? -5.369 -12.583 12.763 1.00 94.44 179 LEU A CA 1
ATOM 1441 C C . LEU A 1 179 ? -4.907 -12.106 14.137 1.00 94.44 179 LEU A C 1
ATOM 1443 O O . LEU A 1 179 ? -3.949 -12.667 14.660 1.00 94.44 179 LEU A O 1
ATOM 1447 N N . ILE A 1 180 ? -5.611 -11.163 14.775 1.00 94.62 180 ILE A N 1
ATOM 1448 C CA . ILE A 1 180 ? -5.207 -10.654 16.098 1.00 94.62 180 ILE A CA 1
ATOM 1449 C C . ILE A 1 180 ? -5.208 -11.738 17.190 1.00 94.62 180 ILE A C 1
ATOM 1451 O O . ILE A 1 180 ? -4.459 -11.644 18.161 1.00 94.62 180 ILE A O 1
ATOM 1455 N N . LYS A 1 181 ? -6.025 -12.792 17.044 1.00 93.25 181 LYS A N 1
ATOM 1456 C CA . LYS A 1 181 ? -6.064 -13.922 17.991 1.00 93.25 181 LYS A CA 1
ATOM 1457 C C . LYS A 1 181 ? -4.825 -14.808 17.880 1.00 93.25 181 LYS A C 1
ATOM 1459 O O . LYS A 1 181 ? -4.461 -15.457 18.856 1.00 93.25 181 LYS A O 1
ATOM 1464 N N . VAL A 1 182 ? -4.214 -14.856 16.698 1.00 90.88 182 VAL A N 1
ATOM 1465 C CA . VAL A 1 182 ? -3.025 -15.669 16.406 1.00 90.88 182 VAL A CA 1
ATOM 1466 C C . VAL A 1 182 ? -1.748 -14.845 16.584 1.00 90.88 182 VAL A C 1
ATOM 1468 O O . VAL A 1 182 ? -0.762 -15.339 17.124 1.00 90.88 182 VAL A O 1
ATOM 1471 N N . TYR A 1 183 ? -1.788 -13.579 16.174 1.00 88.75 183 TYR A N 1
ATOM 1472 C CA . TYR A 1 183 ? -0.664 -12.652 16.144 1.00 88.75 183 TYR A CA 1
ATOM 1473 C C . TYR A 1 183 ? -1.039 -11.358 16.880 1.00 88.75 183 TYR A C 1
ATOM 1475 O O . TYR A 1 183 ? -1.403 -10.374 16.238 1.00 88.75 183 TYR A O 1
ATOM 1483 N N . PRO A 1 184 ? -0.979 -11.326 18.223 1.00 85.88 184 PRO A N 1
ATOM 1484 C CA . PRO A 1 184 ? -1.182 -10.090 18.970 1.00 85.88 184 PRO A CA 1
ATOM 1485 C C . PRO A 1 184 ? -0.031 -9.125 18.654 1.00 85.88 184 PRO A C 1
ATOM 1487 O O . PRO A 1 184 ? 1.080 -9.282 19.155 1.00 85.88 184 PRO A O 1
ATOM 1490 N N . ASN A 1 185 ? -0.292 -8.167 17.769 1.00 89.19 185 ASN A N 1
ATOM 1491 C CA . ASN A 1 185 ? 0.674 -7.198 17.262 1.00 89.19 185 ASN A CA 1
ATOM 1492 C C . ASN A 1 185 ? 0.028 -5.806 17.217 1.00 89.19 185 ASN A C 1
ATOM 1494 O O . ASN A 1 185 ? -1.176 -5.683 16.974 1.00 89.19 185 ASN A O 1
ATOM 1498 N N . ASP A 1 186 ? 0.839 -4.778 17.455 1.00 91.81 186 ASP A N 1
ATOM 1499 C CA . ASP A 1 186 ? 0.397 -3.388 17.555 1.00 91.81 186 ASP A CA 1
ATOM 1500 C C . ASP A 1 186 ? -0.233 -2.849 16.266 1.00 91.81 186 ASP A C 1
ATOM 1502 O O . ASP A 1 186 ? -1.240 -2.149 16.352 1.00 91.81 186 ASP A O 1
ATOM 1506 N N . GLU A 1 187 ? 0.262 -3.233 15.085 1.00 91.81 187 GLU A N 1
ATOM 1507 C CA . GLU A 1 187 ? -0.334 -2.851 13.798 1.00 91.81 187 GLU A CA 1
ATOM 1508 C C . GLU A 1 187 ? -1.760 -3.411 13.676 1.00 91.81 187 GLU A C 1
ATOM 1510 O O . GLU A 1 187 ? -2.689 -2.685 13.340 1.00 91.81 187 GLU A O 1
ATOM 1515 N N . LEU A 1 188 ? -1.983 -4.684 14.029 1.00 93.56 188 LEU A N 1
ATOM 1516 C CA . LEU A 1 188 ? -3.327 -5.282 13.999 1.00 93.56 188 LEU A CA 1
ATOM 1517 C C . LEU A 1 188 ? -4.269 -4.647 15.022 1.00 93.56 188 LEU A C 1
ATOM 1519 O O . LEU A 1 188 ? -5.448 -4.449 14.729 1.00 93.56 188 LEU A O 1
ATOM 1523 N N . LEU A 1 189 ? -3.772 -4.345 16.225 1.00 95.25 189 LEU A N 1
ATOM 1524 C CA . LEU A 1 189 ? -4.550 -3.635 17.240 1.00 95.25 189 LEU A CA 1
ATOM 1525 C C . LEU A 1 189 ? -4.939 -2.241 16.738 1.00 95.25 189 LEU A C 1
ATOM 1527 O O . LEU A 1 189 ? -6.099 -1.850 16.864 1.00 95.25 189 LEU A O 1
ATOM 1531 N N . TYR A 1 190 ? -3.990 -1.520 16.144 1.00 95.00 190 TYR A N 1
ATOM 1532 C CA . TYR A 1 190 ? -4.210 -0.203 15.568 1.00 95.00 190 TYR A CA 1
ATOM 1533 C C . TYR A 1 190 ? -5.252 -0.254 14.446 1.00 95.00 190 TYR A C 1
ATOM 1535 O O . TYR A 1 190 ? -6.254 0.461 14.505 1.00 95.00 190 TYR A O 1
ATOM 1543 N N . GLU A 1 191 ? -5.083 -1.151 13.476 1.00 95.50 191 GLU A N 1
ATOM 1544 C CA . GLU A 1 191 ? -5.995 -1.287 12.340 1.00 95.50 191 GLU A CA 1
ATOM 1545 C C . GLU A 1 191 ? -7.395 -1.768 12.756 1.00 95.50 191 GLU A C 1
ATOM 1547 O O . GLU A 1 191 ? -8.394 -1.285 12.223 1.00 95.50 191 GLU A O 1
ATOM 1552 N N . LEU A 1 192 ? -7.525 -2.635 13.770 1.00 96.44 192 LEU A N 1
ATOM 1553 C CA . LEU A 1 192 ? -8.831 -2.974 14.359 1.00 96.44 192 LEU A CA 1
ATOM 1554 C C . LEU A 1 192 ? -9.478 -1.774 15.062 1.00 96.44 192 LEU A C 1
ATOM 1556 O O . LEU A 1 192 ? -10.693 -1.572 14.958 1.00 96.44 192 LEU A O 1
ATOM 1560 N N . GLY A 1 193 ? -8.679 -0.953 15.748 1.00 96.19 193 GLY A N 1
ATOM 1561 C CA . GLY A 1 193 ? -9.124 0.320 16.309 1.00 96.19 193 GLY A CA 1
ATOM 1562 C C . GLY A 1 193 ? -9.692 1.245 15.230 1.00 96.19 193 GLY A C 1
ATOM 1563 O O . GLY A 1 193 ? -10.819 1.735 15.358 1.00 96.19 193 GLY A O 1
ATOM 1564 N N . MET A 1 194 ? -8.957 1.411 14.128 1.00 95.75 194 MET A N 1
ATOM 1565 C CA . MET A 1 194 ? -9.381 2.196 12.964 1.00 95.75 194 MET A CA 1
ATOM 1566 C C . MET A 1 194 ? -10.639 1.618 12.308 1.00 95.75 194 MET A C 1
ATOM 1568 O O . MET A 1 194 ? -11.571 2.363 12.003 1.00 95.75 194 MET A O 1
ATOM 1572 N N . ALA A 1 195 ? -10.726 0.296 12.166 1.00 96.38 195 ALA A N 1
ATOM 1573 C CA . ALA A 1 195 ? -11.884 -0.384 11.602 1.00 96.38 195 ALA A CA 1
ATOM 1574 C C . ALA A 1 195 ? -13.157 -0.149 12.431 1.00 96.38 195 ALA A C 1
ATOM 1576 O O . ALA A 1 195 ? -14.203 0.209 11.885 1.00 96.38 195 ALA A O 1
ATOM 1577 N N . HIS A 1 196 ? -13.081 -0.275 13.759 1.00 96.88 196 HIS A N 1
ATOM 1578 C CA . HIS A 1 196 ? -14.210 0.051 14.631 1.00 96.88 196 HIS A CA 1
ATOM 1579 C C . HIS A 1 196 ? -14.561 1.539 14.595 1.00 96.88 196 HIS A C 1
ATOM 1581 O O . HIS A 1 196 ? -15.742 1.886 14.609 1.00 96.88 196 HIS A O 1
ATOM 1587 N N . MET A 1 197 ? -13.572 2.427 14.502 1.00 95.50 197 MET A N 1
ATOM 1588 C CA . MET A 1 197 ? -13.836 3.852 14.317 1.00 95.50 197 MET A CA 1
ATOM 1589 C C . MET A 1 197 ? -14.589 4.107 13.003 1.00 95.50 197 MET A C 1
ATOM 1591 O O . MET A 1 197 ? -15.592 4.819 13.011 1.00 95.50 197 MET A O 1
ATOM 1595 N N . ASN A 1 198 ? -14.196 3.456 11.907 1.00 94.50 198 ASN A N 1
ATOM 1596 C CA . ASN A 1 198 ? -14.906 3.531 10.631 1.00 94.50 198 ASN A CA 1
ATOM 1597 C C . ASN A 1 198 ? -16.351 3.002 10.745 1.00 94.50 198 ASN A C 1
ATOM 1599 O O . ASN A 1 198 ? -17.287 3.666 10.296 1.00 94.50 198 ASN A O 1
ATOM 1603 N N . LYS A 1 199 ? -16.570 1.863 11.424 1.00 94.88 199 LYS A N 1
ATOM 1604 C CA . LYS A 1 199 ? -17.921 1.337 11.723 1.00 94.88 199 LYS A CA 1
ATOM 1605 C C . LYS A 1 199 ? -18.766 2.336 12.515 1.00 94.88 199 LYS A C 1
ATOM 1607 O O . LYS A 1 199 ? -19.955 2.485 12.248 1.00 94.88 199 LYS A O 1
ATOM 1612 N N . ALA A 1 200 ? -18.170 3.020 13.490 1.00 94.81 200 ALA A N 1
ATOM 1613 C CA . ALA A 1 200 ? -18.864 4.030 14.279 1.00 94.81 200 ALA A CA 1
ATOM 1614 C C . ALA A 1 200 ? -19.258 5.246 13.430 1.00 94.81 200 ALA A C 1
ATOM 1616 O O . ALA A 1 200 ? -20.405 5.674 13.493 1.00 94.81 200 ALA A O 1
ATOM 1617 N N . LEU A 1 201 ? -18.337 5.778 12.621 1.00 93.00 201 LEU A N 1
ATOM 1618 C CA . LEU A 1 201 ? -18.573 6.967 11.794 1.00 93.00 201 LEU A CA 1
ATOM 1619 C C . LEU A 1 201 ? -19.629 6.742 10.703 1.00 93.00 201 LEU A C 1
ATOM 1621 O O . LEU A 1 201 ? -20.336 7.678 10.345 1.00 93.00 201 LEU A O 1
ATOM 1625 N N . ASN A 1 202 ? -19.772 5.506 10.220 1.00 92.38 202 ASN A N 1
ATOM 1626 C CA . ASN A 1 202 ? -20.773 5.133 9.217 1.00 92.38 202 ASN A CA 1
ATOM 1627 C C . ASN A 1 202 ? -22.087 4.594 9.816 1.00 92.38 202 ASN A C 1
ATOM 1629 O O . ASN A 1 202 ? -22.969 4.160 9.078 1.00 92.38 202 ASN A O 1
ATOM 1633 N N . SER A 1 203 ? -22.237 4.587 11.143 1.00 94.00 203 SER A N 1
ATOM 1634 C CA . SER A 1 203 ? -23.442 4.073 11.797 1.00 94.00 203 SER A CA 1
ATOM 1635 C C . SER A 1 203 ? -24.520 5.147 11.952 1.00 94.00 203 SER A C 1
ATOM 1637 O O . SER A 1 203 ? -24.289 6.203 12.535 1.00 94.00 203 SER A O 1
ATOM 1639 N N . GLU A 1 204 ? -25.752 4.823 11.556 1.00 94.00 204 GLU A N 1
ATOM 1640 C CA . GLU A 1 204 ? -26.927 5.683 11.769 1.00 94.00 204 GLU A CA 1
ATOM 1641 C C . GLU A 1 204 ? -27.466 5.623 13.211 1.00 94.00 204 GLU A C 1
ATOM 1643 O O . GLU A 1 204 ? -28.227 6.488 13.650 1.00 94.00 204 GLU A O 1
ATOM 1648 N N . LYS A 1 205 ? -27.096 4.590 13.979 1.00 94.44 205 LYS A N 1
ATOM 1649 C CA . LYS A 1 205 ? -27.629 4.346 15.326 1.00 94.44 205 LYS A CA 1
ATOM 1650 C C . LYS A 1 205 ? -26.639 4.784 16.392 1.00 94.44 205 LYS A C 1
ATOM 1652 O O . LYS A 1 205 ? -25.552 4.220 16.512 1.00 94.44 205 LYS A O 1
ATOM 1657 N N . GLN A 1 206 ? -27.062 5.706 17.260 1.00 89.62 206 GLN A N 1
ATOM 1658 C CA . GLN A 1 206 ? -26.239 6.216 18.367 1.00 89.62 206 GLN A CA 1
ATOM 1659 C C . GLN A 1 206 ? -25.687 5.101 19.273 1.00 89.62 206 GLN A C 1
ATOM 1661 O O . GLN A 1 206 ? -24.567 5.203 19.774 1.00 89.62 206 GLN A O 1
ATOM 1666 N N . ILE A 1 207 ? -26.460 4.034 19.496 1.00 92.69 207 ILE A N 1
ATOM 1667 C CA . ILE A 1 207 ? -26.021 2.913 20.334 1.00 92.69 207 ILE A CA 1
ATOM 1668 C C . ILE A 1 207 ? -24.833 2.167 19.711 1.00 92.69 207 ILE A C 1
ATOM 1670 O O . ILE A 1 207 ? -23.880 1.838 20.418 1.00 92.69 207 ILE A O 1
ATOM 1674 N N . ASP A 1 208 ? -24.847 1.993 18.390 1.00 94.06 208 ASP A N 1
ATOM 1675 C CA . ASP A 1 208 ? -23.794 1.318 17.633 1.00 94.06 208 ASP A CA 1
ATOM 1676 C C . ASP A 1 208 ? -22.563 2.217 17.479 1.00 94.06 208 ASP A C 1
ATOM 1678 O O . ASP A 1 208 ? -21.440 1.729 17.603 1.00 94.06 208 ASP A O 1
ATOM 1682 N N . VAL A 1 209 ? -22.759 3.534 17.329 1.00 93.69 209 VAL A N 1
ATOM 1683 C CA . VAL A 1 209 ? -21.676 4.535 17.386 1.00 93.69 209 VAL A CA 1
ATOM 1684 C C . VAL A 1 209 ? -20.930 4.416 18.718 1.00 93.69 209 VAL A C 1
ATOM 1686 O O . VAL A 1 209 ? -19.722 4.188 18.748 1.00 93.69 209 VAL A O 1
ATOM 1689 N N . ARG A 1 210 ? -21.656 4.497 19.844 1.00 93.38 210 ARG A N 1
ATOM 1690 C CA . ARG A 1 210 ? -21.065 4.414 21.191 1.00 93.38 210 ARG A CA 1
ATOM 1691 C C . ARG A 1 210 ? -20.369 3.077 21.431 1.00 93.38 210 ARG A C 1
ATOM 1693 O O . ARG A 1 210 ? -19.300 3.054 22.037 1.00 93.38 210 ARG A O 1
ATOM 1700 N N . LYS A 1 211 ? -20.975 1.969 20.992 1.00 96.06 211 LYS A N 1
ATOM 1701 C CA . LYS A 1 211 ? -20.389 0.629 21.112 1.00 96.06 211 LYS A CA 1
ATOM 1702 C C . LYS A 1 211 ? -19.058 0.557 20.368 1.00 96.06 211 LYS A C 1
ATOM 1704 O O . LYS A 1 211 ? -18.058 0.177 20.967 1.00 96.06 211 LYS A O 1
ATOM 1709 N N . ASN A 1 212 ? -19.038 0.946 19.097 1.00 96.69 212 ASN A N 1
ATOM 1710 C CA . ASN A 1 212 ? -17.838 0.858 18.274 1.00 96.69 212 ASN A CA 1
ATOM 1711 C C . ASN A 1 212 ? -16.740 1.830 18.729 1.00 96.69 212 ASN A C 1
ATOM 1713 O O . ASN A 1 212 ? -15.588 1.423 18.793 1.00 96.69 212 ASN A O 1
ATOM 1717 N N . PHE A 1 213 ? -17.070 3.054 19.157 1.00 97.06 213 PHE A N 1
ATOM 1718 C CA . PHE A 1 213 ? -16.077 3.962 19.750 1.00 97.06 213 PHE A CA 1
ATOM 1719 C C . PHE A 1 213 ? -15.440 3.411 21.028 1.00 97.06 213 PHE A C 1
ATOM 1721 O O . PHE A 1 213 ? -14.238 3.574 21.224 1.00 97.06 213 PHE A O 1
ATOM 1728 N N . LYS A 1 214 ? -16.209 2.730 21.888 1.00 96.56 214 LYS A N 1
ATOM 1729 C CA . LYS A 1 214 ? -15.639 2.056 23.065 1.00 96.56 214 LYS A CA 1
ATOM 1730 C C . LYS A 1 214 ? -14.667 0.953 22.660 1.00 96.56 214 LYS A C 1
ATOM 1732 O O . LYS A 1 214 ? -13.553 0.933 23.163 1.00 96.56 214 LYS A O 1
ATOM 1737 N N . ILE A 1 215 ? -15.067 0.095 21.721 1.00 97.44 215 ILE A N 1
ATOM 1738 C CA . ILE A 1 215 ? -14.214 -1.000 21.247 1.00 97.44 215 ILE A CA 1
ATOM 1739 C C . ILE A 1 215 ? -12.938 -0.450 20.589 1.00 97.44 215 ILE A C 1
ATOM 1741 O O . ILE A 1 215 ? -11.846 -0.906 20.912 1.00 97.44 215 ILE A O 1
ATOM 1745 N N . ALA A 1 216 ? -13.054 0.570 19.733 1.00 97.19 216 ALA A N 1
ATOM 1746 C CA . ALA A 1 216 ? -11.906 1.232 19.115 1.00 97.19 216 ALA A CA 1
ATOM 1747 C C . ALA A 1 216 ? -10.930 1.776 20.169 1.00 97.19 216 ALA A C 1
ATOM 1749 O O . ALA A 1 216 ? -9.728 1.530 20.093 1.00 97.19 216 ALA A O 1
ATOM 1750 N N . LYS A 1 217 ? -11.450 2.454 21.202 1.00 96.50 217 LYS A N 1
ATOM 1751 C CA . LYS A 1 217 ? -10.638 2.970 22.310 1.00 96.50 217 LYS A CA 1
ATOM 1752 C C . LYS A 1 217 ? -9.907 1.845 23.048 1.00 96.50 217 LYS A C 1
ATOM 1754 O O . LYS A 1 217 ? -8.733 1.997 23.384 1.00 96.50 217 LYS A O 1
ATOM 1759 N N . ASP A 1 218 ? -10.586 0.728 23.299 1.00 96.50 218 ASP A N 1
ATOM 1760 C CA . ASP A 1 218 ? -10.000 -0.428 23.980 1.00 96.50 218 ASP A CA 1
ATOM 1761 C C . ASP A 1 218 ? -8.874 -1.070 23.156 1.00 96.50 218 ASP A C 1
ATOM 1763 O O . ASP A 1 218 ? -7.911 -1.570 23.736 1.00 96.50 218 ASP A O 1
ATOM 1767 N N . TYR A 1 219 ? -8.968 -1.044 21.823 1.00 96.19 219 TYR A N 1
ATOM 1768 C CA . TYR A 1 219 ? -7.880 -1.458 20.937 1.00 96.19 219 TYR A CA 1
ATOM 1769 C C . TYR A 1 219 ? -6.699 -0.489 20.987 1.00 96.19 219 TYR A C 1
ATOM 1771 O O . TYR A 1 219 ? -5.595 -0.925 21.297 1.00 96.19 219 TYR A O 1
ATOM 1779 N N . PHE A 1 220 ? -6.922 0.816 20.797 1.00 95.69 220 PHE A N 1
ATOM 1780 C CA . PHE A 1 220 ? -5.840 1.809 20.857 1.00 95.69 220 PHE A CA 1
ATOM 1781 C C . PHE A 1 220 ? -5.136 1.853 22.218 1.00 95.69 220 PHE A C 1
ATOM 1783 O O . PHE A 1 220 ? -3.943 2.103 22.281 1.00 95.69 220 PHE A O 1
ATOM 1790 N N . THR A 1 221 ? -5.840 1.548 23.311 1.00 94.56 221 THR A N 1
ATOM 1791 C CA . THR A 1 221 ? -5.238 1.465 24.655 1.00 94.56 221 THR A CA 1
ATOM 1792 C C . THR A 1 221 ? -4.219 0.326 24.786 1.00 94.56 221 THR A C 1
ATOM 1794 O O . THR A 1 221 ? -3.358 0.381 25.659 1.00 94.56 221 THR A O 1
ATOM 1797 N N . LYS A 1 222 ? -4.330 -0.722 23.962 1.00 94.19 222 LYS A N 1
ATOM 1798 C CA . LYS A 1 222 ? -3.435 -1.887 23.999 1.00 94.19 222 LYS A CA 1
ATOM 1799 C C . LYS A 1 222 ? -2.194 -1.720 23.125 1.00 94.19 222 LYS A C 1
ATOM 1801 O O . LYS A 1 222 ? -1.290 -2.531 23.269 1.00 94.19 222 LYS A O 1
ATOM 1806 N N . VAL A 1 223 ? -2.183 -0.731 22.234 1.00 91.94 223 VAL A N 1
ATOM 1807 C CA . VAL A 1 223 ? -1.061 -0.452 21.332 1.00 91.94 223 VAL A CA 1
ATOM 1808 C C . VAL A 1 223 ? 0.092 0.167 22.126 1.00 91.94 223 VAL A C 1
ATOM 1810 O O . VAL A 1 223 ? -0.140 1.039 22.968 1.00 91.94 223 VAL A O 1
ATOM 1813 N N . ASP A 1 224 ? 1.336 -0.236 21.856 1.00 87.12 224 ASP A N 1
ATOM 1814 C CA . ASP A 1 224 ? 2.502 0.472 22.391 1.00 87.12 224 ASP A CA 1
ATOM 1815 C C . ASP A 1 224 ? 2.630 1.875 21.766 1.00 87.12 224 ASP A C 1
ATOM 1817 O O . ASP A 1 224 ? 3.026 2.077 20.613 1.00 87.12 224 ASP A O 1
ATOM 1821 N N . ASN A 1 225 ? 2.316 2.884 22.576 1.00 73.75 225 ASN A N 1
ATOM 1822 C CA . ASN A 1 225 ? 2.323 4.292 22.186 1.00 73.75 225 ASN A CA 1
ATOM 1823 C C . ASN A 1 225 ? 3.715 4.862 21.867 1.00 73.75 225 ASN A C 1
ATOM 1825 O O . ASN A 1 225 ? 3.804 5.991 21.380 1.00 73.75 225 ASN A O 1
ATOM 1829 N N . THR A 1 226 ? 4.799 4.134 22.155 1.00 71.56 226 THR A N 1
ATOM 1830 C CA . THR A 1 226 ? 6.155 4.548 21.763 1.00 71.56 226 THR A CA 1
ATOM 1831 C C . THR A 1 226 ? 6.424 4.298 20.280 1.00 71.56 226 THR A C 1
ATOM 1833 O O . THR A 1 226 ? 7.130 5.088 19.654 1.00 71.56 226 THR A O 1
ATOM 1836 N N . ALA A 1 227 ? 5.813 3.257 19.708 1.00 67.81 227 ALA A N 1
ATOM 1837 C CA . ALA A 1 227 ? 5.913 2.913 18.292 1.00 67.81 227 ALA A CA 1
ATOM 1838 C C . ALA A 1 227 ? 4.792 3.553 17.450 1.00 67.81 227 ALA A C 1
ATOM 1840 O O . ALA A 1 227 ? 5.016 3.902 16.292 1.00 67.81 227 ALA A O 1
ATOM 1841 N N . TYR A 1 228 ? 3.613 3.783 18.043 1.00 75.00 228 TYR A N 1
ATOM 1842 C CA . TYR A 1 228 ? 2.436 4.329 17.356 1.00 75.00 228 TYR A CA 1
ATOM 1843 C C . TYR A 1 228 ? 1.871 5.555 18.080 1.00 75.00 228 TYR A C 1
ATOM 1845 O O . TYR A 1 228 ? 0.788 5.513 18.663 1.00 75.00 228 TYR A O 1
ATOM 1853 N N . SER A 1 229 ? 2.571 6.689 18.003 1.00 77.38 229 SER A N 1
ATOM 1854 C CA . SER A 1 229 ? 2.133 7.950 18.630 1.00 77.38 229 SER A CA 1
ATOM 1855 C C . SER A 1 229 ? 0.712 8.373 18.222 1.00 77.38 229 SER A C 1
ATOM 1857 O O . SER A 1 229 ? -0.034 8.936 19.026 1.00 77.38 229 SER A O 1
ATOM 1859 N N . ASN A 1 230 ? 0.303 8.037 16.995 1.00 85.50 230 ASN A N 1
ATOM 1860 C CA . ASN A 1 230 ? -1.039 8.303 16.485 1.00 85.50 230 ASN A CA 1
ATOM 1861 C C . ASN A 1 230 ? -2.135 7.538 17.246 1.00 85.50 230 ASN A C 1
ATOM 1863 O O . ASN A 1 230 ? -3.238 8.067 17.389 1.00 85.50 230 ASN A O 1
ATOM 1867 N N . ALA A 1 231 ? -1.857 6.334 17.763 1.00 90.38 231 ALA A N 1
ATOM 1868 C CA . ALA A 1 231 ? -2.830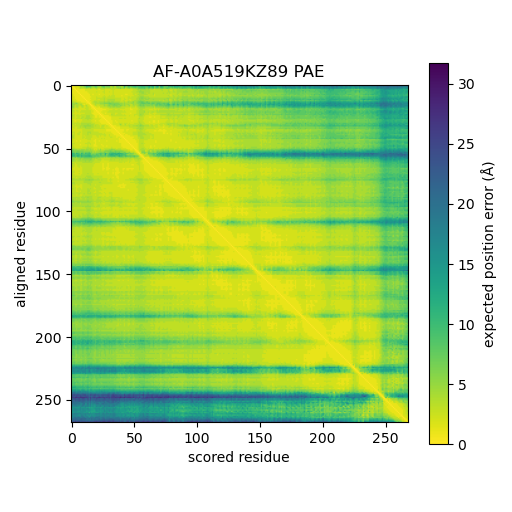 5.539 18.519 1.00 90.38 231 ALA A CA 1
ATOM 1869 C C . ALA A 1 231 ? -3.321 6.297 19.762 1.00 90.38 231 ALA A C 1
ATOM 1871 O O . ALA A 1 231 ? -4.524 6.362 20.020 1.00 90.38 231 ALA A O 1
ATOM 1872 N N . GLU A 1 232 ? -2.407 6.957 20.479 1.00 89.69 232 GLU A N 1
ATOM 1873 C CA . GLU A 1 232 ? -2.756 7.764 21.650 1.00 89.69 232 GLU A CA 1
ATOM 1874 C C . GLU A 1 232 ? -3.577 9.007 21.269 1.00 89.69 232 GLU A C 1
ATOM 1876 O O . GLU A 1 232 ? -4.503 9.377 21.994 1.00 89.69 232 GLU A O 1
ATOM 1881 N N . CYS A 1 233 ? -3.300 9.630 20.116 1.00 89.88 233 CYS A N 1
ATOM 1882 C CA . CYS A 1 233 ? -4.114 10.737 19.600 1.00 89.88 233 CYS A CA 1
ATOM 1883 C C . CYS A 1 233 ? -5.556 10.284 19.322 1.00 89.88 233 CYS A C 1
ATOM 1885 O O . CYS A 1 233 ? -6.501 10.941 19.767 1.00 89.88 233 CYS A O 1
ATOM 1887 N N . TYR A 1 234 ? -5.740 9.138 18.657 1.00 93.12 234 TYR A N 1
ATOM 1888 C CA . TYR A 1 234 ? -7.071 8.580 18.401 1.00 93.12 234 TYR A CA 1
ATOM 1889 C C . TYR A 1 234 ? -7.783 8.166 19.687 1.00 93.12 234 TYR A C 1
ATOM 1891 O O . TYR A 1 234 ? -8.957 8.489 19.872 1.00 93.12 234 TYR A O 1
ATOM 1899 N N . LYS A 1 235 ? -7.078 7.519 20.618 1.00 94.38 235 LYS A N 1
ATOM 1900 C CA . LYS A 1 235 ? -7.610 7.194 21.944 1.00 94.38 235 LYS A CA 1
ATOM 1901 C C . LYS A 1 235 ? -8.092 8.447 22.677 1.00 94.38 235 LYS A C 1
ATOM 1903 O O . LYS A 1 235 ? -9.224 8.459 23.155 1.00 94.38 235 LYS A O 1
ATOM 1908 N N . THR A 1 236 ? -7.278 9.503 22.723 1.00 90.25 236 THR A N 1
ATOM 1909 C CA . THR A 1 236 ? -7.626 10.774 23.382 1.00 90.25 236 THR A CA 1
ATOM 1910 C C . THR A 1 236 ? -8.855 11.411 22.727 1.00 90.25 236 THR A C 1
ATOM 1912 O O . THR A 1 236 ? -9.777 11.841 23.420 1.00 90.25 236 THR A O 1
ATOM 1915 N N . ALA A 1 237 ? -8.933 11.411 21.391 1.00 92.00 237 ALA A N 1
ATOM 1916 C CA . ALA A 1 237 ? -10.113 11.895 20.676 1.00 92.00 237 ALA A CA 1
ATOM 1917 C C . ALA A 1 237 ? -11.376 11.090 21.037 1.00 92.00 237 ALA A C 1
ATOM 1919 O O . ALA A 1 237 ? -12.434 11.6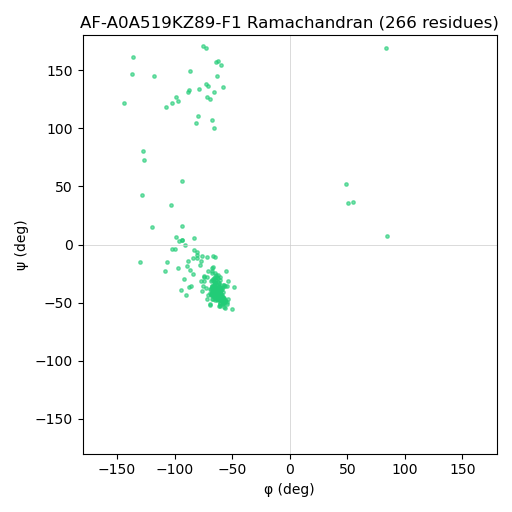66 21.301 1.00 92.00 237 ALA A O 1
ATOM 1920 N N . LEU A 1 238 ? -11.269 9.760 21.119 1.00 93.38 238 LEU A N 1
ATOM 1921 C CA . LEU A 1 238 ? -12.376 8.890 21.521 1.00 93.38 238 LEU A CA 1
ATOM 1922 C C . LEU A 1 238 ? -12.794 9.102 22.981 1.00 93.38 238 LEU A C 1
ATOM 1924 O O . LEU A 1 238 ? -13.988 9.035 23.273 1.00 93.38 238 LEU A O 1
ATOM 1928 N N . GLU A 1 239 ? -11.858 9.381 23.892 1.00 91.31 239 GLU A N 1
ATOM 1929 C CA . GLU A 1 239 ? -12.167 9.751 25.281 1.00 91.31 239 GLU A CA 1
ATOM 1930 C C . GLU A 1 239 ? -13.029 11.015 25.340 1.00 91.31 239 GLU A C 1
ATOM 1932 O O . GLU A 1 239 ? -14.058 11.009 26.013 1.00 91.31 239 GLU A O 1
ATOM 1937 N N . ILE A 1 240 ? -12.680 12.047 24.566 1.00 88.06 240 ILE A N 1
ATOM 1938 C CA . ILE A 1 240 ? -13.462 13.289 24.471 1.00 88.06 240 ILE A CA 1
ATOM 1939 C C . ILE A 1 240 ? -14.874 12.998 23.942 1.00 88.06 240 ILE A C 1
ATOM 1941 O O . ILE A 1 240 ? -15.868 13.406 24.548 1.00 88.06 240 ILE A O 1
ATOM 1945 N N . PHE A 1 241 ? -14.992 12.261 22.830 1.00 87.38 241 PHE A N 1
ATOM 1946 C CA . PHE A 1 241 ? -16.301 11.942 22.249 1.00 87.38 241 PHE A CA 1
ATOM 1947 C C . PHE A 1 241 ? -17.180 11.135 23.208 1.00 87.38 241 PHE A C 1
ATOM 1949 O O . PHE A 1 241 ? -18.369 11.424 23.357 1.00 87.38 241 PHE A O 1
ATOM 1956 N N . LEU A 1 242 ? -16.607 10.138 23.883 1.00 88.06 242 LEU A N 1
ATOM 1957 C CA . LEU A 1 242 ? -17.327 9.326 24.861 1.00 88.06 242 LEU A CA 1
ATOM 1958 C C . LEU A 1 242 ? -17.715 10.133 26.108 1.00 88.06 242 LEU A C 1
ATOM 1960 O O . LEU A 1 242 ? -18.833 9.947 26.589 1.00 88.06 242 LEU A O 1
ATOM 1964 N N . GLY A 1 243 ? -16.863 11.057 26.564 1.00 84.75 243 GLY A N 1
ATOM 1965 C CA . GLY A 1 243 ? -17.133 11.961 27.686 1.00 84.75 243 GLY A CA 1
ATOM 1966 C C . GLY A 1 243 ? -18.318 12.897 27.430 1.00 84.75 243 GLY A C 1
ATOM 1967 O O . GLY A 1 243 ? -19.175 13.096 28.297 1.00 84.75 243 GLY A O 1
ATOM 1968 N N . PHE A 1 244 ? -18.456 13.409 26.202 1.00 81.88 244 PHE A N 1
ATOM 1969 C CA . PHE A 1 244 ? -19.652 14.163 25.803 1.00 81.88 244 PHE A CA 1
ATOM 1970 C C . PHE A 1 244 ? -20.933 13.316 25.876 1.00 81.88 244 PHE A C 1
ATOM 1972 O O . PHE A 1 244 ? -21.988 13.815 26.270 1.00 81.88 244 PHE A O 1
ATOM 1979 N N . PHE A 1 245 ? -20.861 12.023 25.543 1.00 79.25 245 PHE A N 1
ATOM 1980 C CA . PHE A 1 245 ? -22.018 11.124 25.587 1.00 79.25 245 PHE A CA 1
ATOM 1981 C C . PHE A 1 245 ? -22.445 10.706 26.998 1.00 79.25 245 PHE A C 1
ATOM 1983 O O . PHE A 1 245 ? -23.623 10.375 27.187 1.00 79.25 245 PHE A O 1
ATOM 1990 N N . SER A 1 246 ? -21.512 10.664 27.950 1.00 78.19 246 SER A N 1
ATOM 1991 C CA . SER A 1 246 ? -21.744 10.286 29.350 1.00 78.19 246 SER A CA 1
ATOM 1992 C C . SER A 1 246 ? -22.090 11.475 30.254 1.00 78.19 246 SER A C 1
ATOM 1994 O O . SER A 1 246 ? -22.348 11.265 31.438 1.00 78.19 246 SER A O 1
ATOM 1996 N N . SER A 1 247 ? -22.139 12.701 29.711 1.00 71.31 247 SER A N 1
ATOM 1997 C CA . SER A 1 247 ? -22.266 13.942 30.492 1.00 71.31 247 SER A CA 1
ATOM 1998 C C . SER A 1 247 ? -21.170 14.069 31.558 1.00 71.31 247 SER A C 1
ATOM 2000 O O . SER A 1 247 ? -21.413 14.557 32.664 1.00 71.31 247 SER A O 1
ATOM 2002 N N . GLU A 1 248 ? -19.957 13.610 31.233 1.00 68.81 248 GLU A N 1
ATOM 2003 C CA . GLU A 1 248 ? -18.782 13.846 32.068 1.00 68.81 248 GLU A CA 1
ATOM 2004 C C . GLU A 1 248 ? -18.524 15.349 32.227 1.00 68.81 248 GLU A C 1
ATOM 2006 O O . GLU A 1 248 ? -18.956 16.173 31.416 1.00 68.81 248 GLU A O 1
ATOM 2011 N N . ARG A 1 249 ? -17.863 15.723 33.332 1.00 67.88 249 ARG A N 1
ATOM 2012 C CA . ARG A 1 249 ? -17.664 17.136 33.679 1.00 67.88 249 ARG A CA 1
ATOM 2013 C C . ARG A 1 249 ? -16.933 17.848 32.546 1.00 67.88 249 ARG A C 1
ATOM 2015 O O . ARG A 1 249 ? -15.905 17.371 32.080 1.00 67.88 249 ARG A O 1
ATOM 2022 N N . GLU A 1 250 ? -17.412 19.036 32.196 1.00 71.81 250 GLU A N 1
ATOM 2023 C CA . GLU A 1 250 ? -16.808 19.913 31.186 1.00 71.81 250 GLU A CA 1
ATOM 2024 C C . GLU A 1 250 ? -15.290 20.083 31.385 1.00 71.81 250 GLU A C 1
ATOM 2026 O O . GLU A 1 250 ? -14.530 20.053 30.423 1.00 71.81 250 GLU A O 1
ATOM 2031 N N . SER A 1 251 ? -14.833 20.137 32.641 1.00 71.75 251 SER A N 1
ATOM 2032 C CA . SER A 1 251 ? -13.414 20.207 33.002 1.00 71.75 251 SER A CA 1
ATOM 2033 C C . SER A 1 251 ? -12.575 19.024 32.500 1.00 71.75 251 SER A C 1
ATOM 2035 O O . SER A 1 251 ? -11.442 19.237 32.089 1.00 71.75 251 SER A O 1
ATOM 2037 N N . PHE A 1 252 ? -13.117 17.800 32.508 1.00 78.44 252 PHE A N 1
ATOM 2038 C CA . PHE A 1 252 ? -12.425 16.606 32.003 1.00 78.44 252 PHE A CA 1
ATOM 2039 C C . PHE A 1 252 ? -12.249 16.678 30.482 1.00 78.44 252 PHE A C 1
ATOM 2041 O O . PHE A 1 252 ? -11.161 16.441 29.962 1.00 78.44 252 PHE A O 1
ATOM 2048 N N . ASN A 1 253 ? -13.298 17.093 29.765 1.00 78.81 253 ASN A N 1
ATOM 2049 C CA . ASN A 1 253 ? -13.231 17.258 28.313 1.00 78.81 253 ASN A CA 1
ATOM 2050 C C . ASN A 1 253 ? -12.252 18.375 27.919 1.00 78.81 253 ASN A C 1
ATOM 2052 O O . ASN A 1 253 ? -11.480 18.200 26.980 1.00 78.81 253 ASN A O 1
ATOM 2056 N N . ILE A 1 254 ? -12.236 19.498 28.650 1.00 79.06 254 ILE A N 1
ATOM 2057 C CA . ILE A 1 254 ? -11.274 20.590 28.424 1.00 79.06 254 ILE A CA 1
ATOM 2058 C C . ILE A 1 254 ? -9.834 20.107 28.642 1.00 79.06 254 ILE A C 1
ATOM 2060 O O . ILE A 1 254 ? -8.974 20.382 27.808 1.00 79.06 254 ILE A O 1
ATOM 2064 N N . GLU A 1 255 ? -9.568 19.368 29.723 1.00 81.25 255 GLU A N 1
ATOM 2065 C CA . GLU A 1 255 ? -8.244 18.795 30.001 1.00 81.25 255 GLU A CA 1
ATOM 2066 C C . GLU A 1 255 ? -7.769 17.899 28.849 1.00 81.25 255 GLU A C 1
ATOM 2068 O O . GLU A 1 255 ? -6.657 18.066 28.348 1.00 81.25 255 GLU A O 1
ATOM 2073 N N . LYS A 1 256 ? -8.642 17.016 28.355 1.00 81.25 256 LYS A N 1
ATOM 2074 C CA . LYS A 1 256 ? -8.325 16.113 27.244 1.00 81.25 256 LYS A CA 1
ATOM 2075 C C . LYS A 1 256 ? -8.125 16.823 25.909 1.00 81.25 256 LYS A C 1
ATOM 2077 O O . LYS A 1 256 ? -7.247 16.440 25.139 1.00 81.25 256 LYS A O 1
ATOM 2082 N N . ILE A 1 257 ? -8.881 17.886 25.640 1.00 83.50 257 ILE A N 1
ATOM 2083 C CA . ILE A 1 257 ? -8.672 18.730 24.455 1.00 83.50 257 ILE A CA 1
ATOM 2084 C C . ILE A 1 257 ? -7.294 19.403 24.510 1.00 83.50 257 ILE A C 1
ATOM 2086 O O . ILE A 1 257 ? -6.592 19.443 23.499 1.00 83.50 257 ILE A O 1
ATOM 2090 N N . LEU A 1 258 ? -6.889 19.911 25.679 1.00 83.56 258 LEU A N 1
ATOM 2091 C CA . LEU A 1 258 ? -5.563 20.503 25.866 1.00 83.56 258 LEU A CA 1
ATOM 2092 C C . LEU A 1 258 ? -4.449 19.458 25.714 1.00 83.56 258 LEU A C 1
ATOM 2094 O O . LEU A 1 258 ? -3.442 19.745 25.069 1.00 83.56 258 LEU A O 1
ATOM 2098 N N . GLU A 1 259 ? -4.645 18.244 26.242 1.00 84.38 259 GLU A N 1
ATOM 2099 C CA . GLU A 1 259 ? -3.724 17.119 26.042 1.00 84.38 259 GLU A CA 1
ATOM 2100 C C . GLU A 1 259 ? -3.534 16.813 24.547 1.00 84.38 259 GLU A C 1
ATOM 2102 O O . GLU A 1 259 ? -2.401 16.752 24.065 1.00 84.38 259 GLU A O 1
ATOM 2107 N N . LEU A 1 260 ? -4.636 16.681 23.800 1.00 83.81 260 LEU A N 1
ATOM 2108 C CA . LEU A 1 260 ? -4.600 16.394 22.367 1.00 83.81 260 LEU A CA 1
ATOM 2109 C C . LEU A 1 260 ? -3.899 17.508 21.581 1.00 83.81 260 LEU A C 1
ATOM 2111 O O . LEU A 1 260 ? -3.044 17.226 20.743 1.00 83.81 260 LEU A O 1
ATOM 2115 N N . LYS A 1 261 ? -4.226 18.773 21.872 1.00 83.94 261 LYS A N 1
ATOM 2116 C CA . LYS A 1 261 ? -3.616 19.931 21.209 1.00 83.94 261 LYS A CA 1
ATOM 2117 C C . LYS A 1 261 ? -2.095 19.935 21.376 1.00 83.94 261 LYS A C 1
ATOM 2119 O O . LYS A 1 261 ? -1.381 20.034 20.382 1.00 83.94 261 LYS A O 1
ATOM 2124 N N . ASN A 1 262 ? -1.611 19.770 22.607 1.00 83.56 262 ASN A N 1
ATOM 2125 C CA . ASN A 1 262 ? -0.175 19.769 22.892 1.00 83.56 262 ASN A CA 1
ATOM 2126 C C . ASN A 1 262 ? 0.555 18.644 22.141 1.00 83.56 262 ASN A C 1
ATOM 2128 O O . ASN A 1 262 ? 1.669 18.839 21.666 1.00 83.56 262 ASN A O 1
ATOM 2132 N N . ARG A 1 263 ? -0.066 17.467 21.997 1.00 80.25 263 ARG A N 1
ATOM 2133 C CA . ARG A 1 263 ? 0.529 16.335 21.266 1.00 80.25 263 ARG A CA 1
ATOM 2134 C C . ARG A 1 263 ? 0.623 16.584 19.762 1.00 80.25 263 ARG A C 1
ATOM 2136 O O . ARG A 1 263 ? 1.646 16.260 19.162 1.00 80.25 263 ARG A O 1
ATOM 2143 N N . VAL A 1 264 ? -0.412 17.173 19.162 1.00 78.00 264 VAL A N 1
ATOM 2144 C CA . VAL A 1 264 ? -0.405 17.534 17.733 1.00 78.00 264 VAL A CA 1
ATOM 2145 C C . VAL A 1 264 ? 0.658 18.597 17.447 1.00 78.00 264 VAL A C 1
ATOM 2147 O O . VAL A 1 264 ? 1.365 18.498 16.450 1.00 78.00 264 VAL A O 1
ATOM 2150 N N . GLU A 1 265 ? 0.821 19.580 18.335 1.00 79.38 265 GLU A N 1
ATOM 2151 C CA . GLU A 1 265 ? 1.851 20.621 18.203 1.00 79.38 265 GLU A CA 1
ATOM 2152 C C . GLU A 1 265 ? 3.282 20.076 18.335 1.00 79.38 265 GLU A C 1
ATOM 2154 O O . GLU A 1 265 ? 4.184 20.610 17.704 1.00 79.38 265 GLU A O 1
ATOM 2159 N N . LEU A 1 266 ? 3.493 19.003 19.103 1.00 71.25 266 LEU A N 1
ATOM 2160 C CA . LEU A 1 266 ? 4.800 18.343 19.245 1.00 71.25 266 LEU A CA 1
ATOM 2161 C C . LEU A 1 266 ? 5.146 17.382 18.094 1.00 71.25 266 LEU A C 1
ATOM 2163 O O . LEU A 1 266 ? 6.278 16.909 18.026 1.00 71.25 266 LEU A O 1
ATOM 2167 N N . SER A 1 267 ? 4.176 17.053 17.238 1.00 61.94 267 SER A N 1
ATOM 2168 C CA . SER A 1 267 ? 4.338 16.087 16.140 1.00 61.94 267 SER A CA 1
ATOM 2169 C C . SER A 1 267 ? 4.580 16.747 14.772 1.00 61.94 267 SER A C 1
ATOM 2171 O O . SER A 1 267 ? 4.786 16.028 13.796 1.00 61.94 267 SER A O 1
ATOM 2173 N N . ASN A 1 268 ? 4.544 18.085 14.702 1.00 48.75 268 ASN A N 1
ATOM 2174 C CA . ASN A 1 268 ? 4.874 18.904 13.526 1.00 48.75 268 ASN A CA 1
ATOM 2175 C C . ASN A 1 268 ? 6.233 19.588 13.708 1.00 48.75 268 ASN A C 1
ATOM 2177 O O . ASN A 1 268 ? 6.905 19.823 12.681 1.00 48.75 268 ASN A O 1
#

pLDDT: mean 91.49, std 7.18, range [48.75, 98.44]

Nearest PDB structures (foldseek):
  7p3y-assembly1_B  TM=5.113E-01  e=1.144E-01  Saccharomyces cerevisiae
  5qsu-assembly3_B  TM=3.210E-01  e=2.729E-01  Homo sapiens
  8d9w-assembly1_O  TM=3.359E-01  e=2.617E+00  Mus musculus
  8d9w-assembly1_K  TM=3.766E-01  e=2.981E+00  Mus musculus

Radius of gyration: 22.93 Å; Cα contacts (8 Å, |Δi|>4): 296; chains: 1; bounding box: 54×38×63 Å

Secondary structure (DSSP, 8-state):
--HHHHHHHHHHHTT----TTTTTHHHHHHTS-HHHHT-TTHHHHHHHHHHH--TT-HHHHHHHHHHHHHHHHH---HHHHHHHHHHHHH-TTTSGGGHHHHHHHHT-TTS-HHHHHHHHHHHHHHHHT-HHHHHHHHHHHHH-----SHHHHHHHHHHHHHHHHHH--HHHHHHHHHHHHH---HHHHHHHHHHHHHHHHT-S-HHHHHHHHHHHHHHHTTS-TTT-HHHHHHHHHHHHHHHHHHT--HHHHHHHHHHHHHHHHHT-

Foldseek 3Di:
DDPLVVVLVVCVVVVHDDACVNSVHLVSLVPDDLVSLQDPCVLVVLVRCVVHFDLVDPVSLVSNLSNLLSSLVRYPDLVSLLSSLVVLLVPLVSNLSNLVSLLVVLPDPVDALSSNLSSLSSLLSNLLVDVVSLVVNVVSLLPDDPQPHPSNVLSSLQSLLVSCLRVVDVSSLVVLVVVCVVDVAQSSLQSNLVNLCSQLVPDPDPVSVLVSLVSSLVSLVPHDCVVPVVSVLSNLVSVLVNCVVVVNDPVVNVVSVVVNVVSVVVVD